Protein AF-A0A4R0YJ11-F1 (afdb_monomer_lite)

Secondary structure (DSSP, 8-state):
------GGGS-HHHHHHHHHHHHHTT-TTSHHHHHHHHHHHHH--TT------HHHHHHHHHHHHHHHHHHHHHHHHHTTTT---HHHHHHHHHHHHHHHTT--HHHHHHHHHHHHHTT--B-HHHHHHHTT--HHHHHHHHHHHHHHHHHHHHHHHS--GGGGB--GGGTTTTPPPHHHHHHHHHHHHHTT-S----SHHHHHHHHHHHHHHHHT----

Radius of gyration: 22.66 Å; chains: 1; bounding box: 49×40×67 Å

Structure (mmCIF, N/CA/C/O backbone):
data_AF-A0A4R0YJ11-F1
#
_entry.id   AF-A0A4R0YJ11-F1
#
loop_
_atom_site.group_PDB
_atom_site.id
_atom_site.type_symbol
_atom_site.label_atom_id
_atom_site.label_alt_id
_atom_site.label_comp_id
_atom_site.label_asym_id
_atom_site.label_entity_id
_atom_site.label_seq_id
_atom_site.pdbx_PDB_ins_code
_atom_site.Cartn_x
_atom_site.Cartn_y
_atom_site.Cartn_z
_atom_site.occupancy
_atom_site.B_iso_or_equiv
_atom_site.auth_seq_id
_atom_site.auth_comp_id
_atom_site.auth_asym_id
_atom_site.auth_atom_id
_atom_site.pdbx_PDB_model_num
ATOM 1 N N . MET A 1 1 ? 6.512 -10.566 -38.901 1.00 39.66 1 MET A N 1
ATOM 2 C CA . MET A 1 1 ? 5.053 -10.443 -38.688 1.00 39.66 1 MET A CA 1
ATOM 3 C C . MET A 1 1 ? 4.737 -8.962 -38.594 1.00 39.66 1 MET A C 1
ATOM 5 O O . MET A 1 1 ? 5.176 -8.331 -37.645 1.00 39.66 1 MET A O 1
ATOM 9 N N . THR A 1 2 ? 4.087 -8.376 -39.596 1.00 40.19 2 THR A N 1
ATOM 10 C CA . THR A 1 2 ? 3.749 -6.945 -39.594 1.00 40.19 2 THR A CA 1
ATOM 11 C C . THR A 1 2 ? 2.408 -6.783 -38.885 1.00 40.19 2 THR A C 1
ATOM 13 O O . THR A 1 2 ? 1.377 -7.178 -39.424 1.00 40.19 2 THR A O 1
ATOM 16 N N . PHE A 1 3 ? 2.409 -6.272 -37.653 1.00 47.38 3 PHE A N 1
ATOM 17 C CA . PHE A 1 3 ? 1.165 -5.966 -36.946 1.00 47.38 3 PHE A CA 1
ATOM 18 C C . PHE A 1 3 ? 0.475 -4.792 -37.651 1.00 47.38 3 PHE A C 1
ATOM 20 O O . PHE A 1 3 ? 0.984 -3.671 -37.664 1.00 47.38 3 PHE A O 1
ATOM 27 N N . ALA A 1 4 ? -0.665 -5.063 -38.288 1.00 72.25 4 ALA A N 1
ATOM 28 C CA . ALA A 1 4 ? -1.458 -4.039 -38.953 1.00 72.25 4 ALA A CA 1
ATOM 29 C C . ALA A 1 4 ? -2.070 -3.098 -37.903 1.00 72.25 4 ALA A C 1
ATOM 31 O O . ALA A 1 4 ? -2.740 -3.538 -36.968 1.00 72.25 4 ALA A O 1
ATOM 32 N N . PHE A 1 5 ? -1.815 -1.801 -38.054 1.00 82.00 5 PHE A N 1
ATOM 33 C CA . PHE A 1 5 ? -2.370 -0.764 -37.191 1.00 82.00 5 PHE A CA 1
ATOM 34 C C . PHE A 1 5 ? -3.881 -0.623 -37.441 1.00 82.00 5 PHE A C 1
ATOM 36 O O . PHE A 1 5 ? -4.287 -0.296 -38.554 1.00 82.00 5 PHE A O 1
ATOM 43 N N . ASP A 1 6 ? -4.701 -0.854 -36.411 1.00 86.88 6 ASP A N 1
ATOM 44 C CA . ASP A 1 6 ? -6.163 -0.717 -36.468 1.00 86.88 6 ASP A CA 1
ATOM 45 C C . ASP A 1 6 ? -6.644 0.342 -35.454 1.00 86.88 6 ASP A C 1
ATOM 47 O O . ASP A 1 6 ? -6.714 0.054 -34.253 1.00 86.88 6 ASP A O 1
ATOM 51 N N . PRO A 1 7 ? -6.984 1.568 -35.900 1.00 79.56 7 PRO A N 1
ATOM 52 C CA . PRO A 1 7 ? -7.385 2.661 -35.014 1.00 79.56 7 PRO A CA 1
ATOM 53 C C . PRO A 1 7 ? -8.741 2.423 -34.337 1.00 79.56 7 PRO A C 1
ATOM 55 O O . PRO A 1 7 ? -9.045 3.075 -33.342 1.00 79.56 7 PRO A O 1
ATOM 58 N N . ARG A 1 8 ? -9.559 1.476 -34.814 1.00 84.12 8 ARG A N 1
ATOM 59 C CA . ARG A 1 8 ? -10.903 1.243 -34.258 1.00 84.12 8 ARG A CA 1
ATOM 60 C C . ARG A 1 8 ? -10.868 0.651 -32.855 1.00 84.12 8 ARG A C 1
ATOM 62 O O . ARG A 1 8 ? -11.816 0.830 -32.094 1.00 84.12 8 ARG A O 1
ATOM 69 N N . LYS A 1 9 ? -9.776 -0.034 -32.512 1.00 84.69 9 LYS A N 1
ATOM 70 C CA . LYS A 1 9 ? -9.553 -0.631 -31.188 1.00 84.69 9 LYS A CA 1
ATOM 71 C C . LYS A 1 9 ? -9.120 0.386 -30.132 1.00 84.69 9 LYS A C 1
ATOM 73 O O . LYS A 1 9 ? -9.017 0.024 -28.965 1.00 84.69 9 LYS A O 1
ATOM 78 N N . LEU A 1 10 ? -8.844 1.623 -30.539 1.00 78.12 10 LEU A N 1
ATOM 79 C CA . LEU A 1 10 ? -8.417 2.693 -29.651 1.00 78.12 10 LEU A CA 1
ATOM 80 C C . LEU A 1 10 ? -9.631 3.467 -29.120 1.00 78.12 10 LEU A C 1
ATOM 82 O O . LEU A 1 10 ? -10.634 3.650 -29.820 1.00 78.12 10 LEU A O 1
ATOM 86 N N . SER A 1 11 ? -9.537 3.924 -27.872 1.00 82.94 11 SER A N 1
ATOM 87 C CA . SER A 1 11 ? -10.489 4.878 -27.300 1.00 82.94 11 SER A CA 1
ATOM 88 C C . SER A 1 11 ? -10.324 6.267 -27.927 1.00 82.94 11 SER A C 1
ATOM 90 O O . SER A 1 11 ? -9.307 6.568 -28.555 1.00 82.94 11 SER A O 1
ATOM 92 N N . ASP A 1 12 ? -11.311 7.143 -27.744 1.00 80.38 12 ASP A N 1
ATOM 93 C CA . ASP A 1 12 ? -11.280 8.498 -28.310 1.00 80.38 12 ASP A CA 1
ATOM 94 C C . ASP A 1 12 ? -10.098 9.322 -27.777 1.00 80.38 12 ASP A C 1
ATOM 96 O O . ASP A 1 12 ? -9.435 10.029 -28.540 1.00 80.38 12 ASP A O 1
ATOM 100 N N . ASP A 1 13 ? -9.768 9.156 -26.495 1.00 75.62 13 ASP A N 1
ATOM 101 C CA . ASP A 1 13 ? -8.604 9.792 -25.875 1.00 75.62 13 ASP A CA 1
ATOM 102 C C . ASP A 1 13 ? -7.290 9.240 -26.442 1.00 75.62 13 ASP A C 1
ATOM 104 O O . ASP A 1 13 ? -6.365 10.000 -26.739 1.00 75.62 13 ASP A O 1
ATOM 108 N N . GLN A 1 14 ? -7.213 7.925 -26.677 1.00 78.06 14 GLN A N 1
ATOM 109 C CA . GLN A 1 14 ? -6.051 7.298 -27.313 1.00 78.06 14 GLN A CA 1
ATOM 110 C C . GLN A 1 14 ? -5.864 7.786 -28.755 1.00 78.06 14 GLN A C 1
ATOM 112 O O . GLN A 1 14 ? -4.738 8.068 -29.165 1.00 78.06 14 GLN A O 1
ATOM 117 N N . LEU A 1 15 ? -6.951 7.945 -29.513 1.00 83.75 15 LEU A N 1
ATOM 118 C CA . LEU A 1 15 ? -6.920 8.481 -30.873 1.00 83.75 15 LEU A CA 1
ATOM 119 C C . LEU A 1 15 ? -6.485 9.953 -30.904 1.00 83.75 15 LEU A C 1
ATOM 121 O O . LEU A 1 15 ? -5.660 10.332 -31.738 1.00 83.75 15 LEU A O 1
ATOM 125 N N . LEU A 1 16 ? -6.999 10.785 -29.992 1.00 82.44 16 LEU A N 1
ATOM 126 C CA . LEU A 1 16 ? -6.623 12.199 -29.885 1.00 82.44 16 LEU A CA 1
ATOM 127 C C . LEU A 1 16 ? -5.144 12.367 -29.523 1.00 82.44 16 LEU A C 1
ATOM 129 O O . LEU A 1 16 ? -4.448 13.177 -30.141 1.00 82.44 16 LEU A O 1
ATOM 133 N N . ASN A 1 17 ? -4.658 11.582 -28.564 1.00 78.56 17 ASN A N 1
ATOM 134 C CA . ASN A 1 17 ? -3.261 11.617 -28.142 1.00 78.56 17 ASN A CA 1
ATOM 135 C C . ASN A 1 17 ? -2.329 11.114 -29.249 1.00 78.56 17 ASN A C 1
ATOM 137 O O . ASN A 1 17 ? -1.327 11.765 -29.546 1.00 78.56 17 ASN A O 1
ATOM 141 N N . LEU A 1 18 ? -2.699 10.032 -29.940 1.00 80.25 18 LEU A N 1
ATOM 142 C CA . LEU A 1 18 ? -1.935 9.524 -31.078 1.00 80.25 18 LEU A CA 1
ATOM 143 C C . LEU A 1 18 ? -1.897 10.530 -32.238 1.00 80.25 18 LEU A C 1
ATOM 145 O O . LEU A 1 18 ? -0.850 10.723 -32.852 1.00 80.25 18 LEU A O 1
ATOM 149 N N . SER A 1 19 ? -3.006 11.222 -32.515 1.00 85.31 19 SER A N 1
ATOM 150 C CA . SER A 1 19 ? -3.045 12.264 -33.547 1.00 85.31 19 SER A CA 1
ATOM 151 C C . SER A 1 19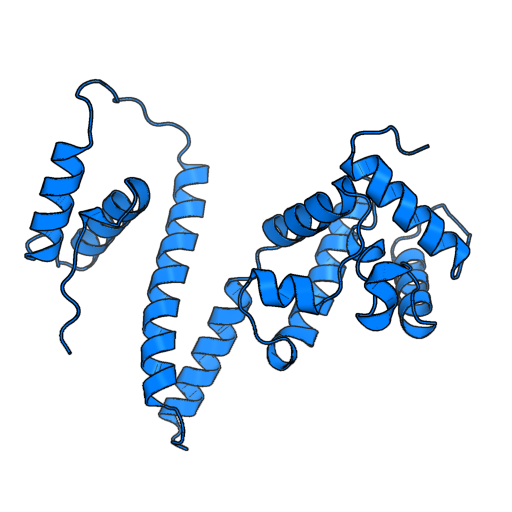 ? -2.103 13.432 -33.244 1.00 85.31 19 SER A C 1
ATOM 153 O O . SER A 1 19 ? -1.530 13.985 -34.182 1.00 85.31 19 SER A O 1
ATOM 155 N N . ARG A 1 20 ? -1.979 13.841 -31.974 1.00 83.31 20 ARG A N 1
ATOM 156 C CA . ARG A 1 20 ? -1.062 14.916 -31.559 1.00 83.31 20 ARG A CA 1
ATOM 157 C C . ARG A 1 20 ? 0.385 14.464 -31.661 1.00 83.31 20 ARG A C 1
ATOM 159 O O . ARG A 1 20 ? 1.175 15.120 -32.326 1.00 83.31 20 ARG A O 1
ATOM 166 N N . TRP A 1 21 ? 0.685 13.285 -31.120 1.00 88.00 21 TRP A N 1
ATOM 167 C CA . TRP A 1 21 ? 2.023 12.710 -31.180 1.00 88.00 21 TRP A CA 1
ATOM 168 C C . TRP A 1 21 ? 2.531 12.571 -32.623 1.00 88.00 21 TRP A C 1
ATOM 170 O O . TRP A 1 21 ? 3.665 12.945 -32.916 1.00 88.00 21 TRP A O 1
ATOM 180 N N . LEU A 1 22 ? 1.684 12.107 -33.550 1.00 83.94 22 LEU A N 1
ATOM 181 C CA . LEU A 1 22 ? 2.046 12.006 -34.968 1.00 83.94 22 LEU A CA 1
ATOM 182 C C . LEU A 1 22 ? 2.344 13.377 -35.592 1.00 83.94 22 LEU A C 1
ATOM 184 O O . LEU A 1 22 ? 3.241 13.474 -36.424 1.00 83.94 22 LEU A O 1
ATOM 188 N N . ALA A 1 23 ? 1.623 14.431 -35.207 1.00 79.81 23 ALA A N 1
ATOM 189 C CA . ALA A 1 23 ? 1.880 15.783 -35.700 1.00 79.81 23 ALA A CA 1
ATOM 190 C C . ALA A 1 23 ? 3.205 16.344 -35.161 1.00 79.81 23 ALA A C 1
ATOM 192 O O . ALA A 1 23 ? 4.018 16.828 -35.948 1.00 79.81 23 ALA A O 1
ATOM 193 N N . ASP A 1 24 ? 3.450 16.204 -33.857 1.00 81.81 24 ASP A N 1
ATOM 194 C CA . ASP A 1 24 ? 4.643 16.738 -33.186 1.00 81.81 24 ASP A CA 1
ATOM 195 C C . ASP A 1 24 ? 5.939 16.054 -33.654 1.00 81.81 24 ASP A C 1
ATOM 197 O O . ASP A 1 24 ? 7.004 16.664 -33.655 1.00 81.81 24 ASP A O 1
ATOM 201 N N . ASN A 1 25 ? 5.848 14.807 -34.124 1.00 81.81 25 ASN A N 1
ATOM 202 C CA . ASN A 1 25 ? 6.983 14.040 -34.647 1.00 81.81 25 ASN A CA 1
ATOM 203 C C . ASN A 1 25 ? 7.114 14.109 -36.181 1.00 81.81 25 ASN A C 1
ATOM 205 O O . ASN A 1 25 ? 7.760 13.256 -36.789 1.00 81.81 25 ASN A O 1
ATOM 209 N N . GLY A 1 26 ? 6.466 15.079 -36.837 1.00 83.12 26 GLY A N 1
ATOM 210 C CA . GLY A 1 26 ? 6.554 15.267 -38.292 1.00 83.12 26 GLY A CA 1
ATOM 211 C C . GLY A 1 26 ? 5.900 14.153 -39.123 1.00 83.12 26 GLY A C 1
ATOM 212 O O . GLY A 1 26 ? 6.035 14.123 -40.342 1.00 83.12 26 GLY A O 1
ATOM 213 N N . GLN A 1 27 ? 5.149 13.249 -38.490 1.00 83.81 27 GLN A N 1
ATOM 214 C CA . GLN A 1 27 ? 4.388 12.172 -39.133 1.00 83.81 27 GLN A CA 1
ATOM 215 C C . GLN A 1 27 ? 2.928 12.563 -39.397 1.00 83.81 27 GLN A C 1
ATOM 217 O O . GLN A 1 27 ? 2.077 11.697 -39.625 1.00 83.81 27 GLN A O 1
ATOM 222 N N . GLY A 1 28 ? 2.623 13.863 -39.386 1.00 75.25 28 GLY A N 1
ATOM 223 C CA . GLY A 1 28 ? 1.273 14.397 -39.555 1.00 75.25 28 GLY A CA 1
ATOM 224 C C . GLY A 1 28 ? 0.611 14.009 -40.880 1.00 75.25 28 GLY A C 1
ATOM 225 O O . GLY A 1 28 ? -0.614 13.941 -40.938 1.00 75.25 28 GLY A O 1
ATOM 226 N N . ASP A 1 29 ? 1.390 13.691 -41.911 1.00 80.44 29 ASP A N 1
ATOM 227 C CA . ASP A 1 29 ? 0.880 13.263 -43.221 1.00 80.44 29 ASP A CA 1
ATOM 228 C C . ASP A 1 29 ? 1.044 11.760 -43.484 1.00 80.44 29 ASP A C 1
ATOM 230 O O . ASP A 1 29 ? 0.742 11.275 -44.576 1.00 80.44 29 ASP A O 1
ATOM 234 N N . SER A 1 30 ? 1.478 10.999 -42.474 1.00 85.12 30 SER A N 1
ATOM 235 C CA . SER A 1 30 ? 1.592 9.544 -42.569 1.00 85.12 30 SER A CA 1
ATOM 236 C C . SER A 1 30 ? 0.231 8.870 -42.775 1.00 85.12 30 SER A C 1
ATOM 238 O O . SER A 1 30 ? -0.825 9.376 -42.384 1.00 85.12 30 SER A O 1
ATOM 240 N N . GLU A 1 31 ? 0.250 7.665 -43.344 1.00 78.56 31 GLU A N 1
ATOM 241 C CA . GLU A 1 31 ? -0.948 6.834 -43.497 1.00 78.56 31 GLU A CA 1
ATOM 242 C C . GLU A 1 31 ? -1.631 6.561 -42.146 1.00 78.56 31 GLU A C 1
ATOM 244 O O . GLU A 1 31 ? -2.853 6.657 -42.032 1.00 78.56 31 GLU A O 1
ATOM 249 N N . LYS A 1 32 ? -0.841 6.351 -41.084 1.00 82.38 32 LYS A N 1
ATOM 250 C CA . LYS A 1 32 ? -1.349 6.229 -39.709 1.00 82.38 32 LYS A CA 1
ATOM 251 C C . LYS A 1 32 ? -2.077 7.497 -39.257 1.00 82.38 32 LYS A C 1
ATOM 253 O O . LYS A 1 32 ? -3.176 7.398 -38.717 1.00 82.38 32 LYS A O 1
ATOM 258 N N . ALA A 1 33 ? -1.523 8.681 -39.525 1.00 81.38 33 ALA A N 1
ATOM 259 C CA . ALA A 1 33 ? -2.172 9.948 -39.184 1.00 81.38 33 ALA A CA 1
ATOM 260 C C . ALA A 1 33 ? -3.486 10.152 -39.953 1.00 81.38 33 ALA A C 1
ATOM 262 O O . ALA A 1 33 ? -4.468 10.628 -39.380 1.00 81.38 33 ALA A O 1
ATOM 263 N N . ARG A 1 34 ? -3.546 9.734 -41.225 1.00 79.06 34 ARG A N 1
ATOM 264 C CA . ARG A 1 34 ? -4.788 9.746 -42.015 1.00 79.06 34 ARG A CA 1
ATOM 265 C C . ARG A 1 34 ? -5.859 8.835 -41.416 1.00 79.06 34 ARG A C 1
ATOM 267 O O . ARG A 1 34 ? -6.984 9.290 -41.222 1.00 79.06 34 ARG A O 1
ATOM 274 N N . LEU A 1 35 ? -5.512 7.595 -41.077 1.00 81.50 35 LEU A N 1
ATOM 275 C CA . LEU A 1 35 ? -6.447 6.628 -40.492 1.00 81.50 35 LEU A CA 1
ATOM 276 C C . LEU A 1 35 ? -6.990 7.093 -39.131 1.00 81.50 35 LEU A C 1
ATOM 278 O O . LEU A 1 35 ? -8.192 7.006 -38.885 1.00 81.50 35 LEU A O 1
ATOM 282 N N . VAL A 1 36 ? -6.134 7.667 -38.281 1.00 82.88 36 VAL A N 1
ATOM 283 C CA . VAL A 1 36 ? -6.538 8.232 -36.981 1.00 82.88 36 VAL A CA 1
ATOM 284 C C . VAL A 1 36 ? -7.482 9.426 -37.150 1.00 82.88 36 VAL A C 1
ATOM 286 O O . VAL A 1 36 ? -8.491 9.512 -36.453 1.00 82.88 36 VAL A O 1
ATOM 289 N N . ARG A 1 37 ? -7.211 10.337 -38.098 1.00 82.12 37 ARG A N 1
ATOM 290 C CA . ARG A 1 37 ? -8.095 11.486 -38.375 1.00 82.12 37 ARG A CA 1
ATOM 291 C C . ARG A 1 37 ? -9.469 11.056 -38.885 1.00 82.12 37 ARG A C 1
ATOM 293 O O . ARG A 1 37 ? -10.465 11.650 -38.481 1.00 82.12 37 ARG A O 1
ATOM 300 N N . ILE A 1 38 ? -9.523 10.047 -39.757 1.00 77.44 38 ILE A N 1
ATOM 301 C CA . ILE A 1 38 ? -10.785 9.497 -40.274 1.00 77.44 38 ILE A CA 1
ATOM 302 C C . ILE A 1 38 ? -11.619 8.931 -39.123 1.00 77.44 38 ILE A C 1
ATOM 304 O O . ILE A 1 38 ? -12.799 9.265 -39.016 1.00 77.44 38 ILE A O 1
ATOM 308 N N . GLU A 1 39 ? -11.004 8.143 -38.240 1.00 84.81 39 GLU A N 1
ATOM 309 C CA . GLU A 1 39 ? -11.697 7.547 -37.095 1.00 84.81 39 GLU A CA 1
ATOM 310 C C . GLU A 1 39 ? -12.189 8.623 -36.108 1.00 84.81 39 GLU A C 1
ATOM 312 O O . GLU A 1 39 ? -13.350 8.611 -35.705 1.00 84.81 39 GLU A O 1
ATOM 317 N N . LEU A 1 40 ? -11.364 9.632 -35.801 1.00 82.12 40 LEU A N 1
ATOM 318 C CA . LEU A 1 40 ? -11.765 10.772 -34.963 1.00 82.12 40 LEU A CA 1
ATOM 319 C C . LEU A 1 40 ? -12.924 11.584 -35.561 1.00 82.12 40 LEU A C 1
ATOM 321 O O . LEU A 1 40 ? -13.777 12.080 -34.823 1.00 82.12 40 LEU A O 1
ATOM 325 N N . ALA A 1 41 ? -12.961 11.736 -36.887 1.00 75.94 41 ALA A N 1
ATOM 326 C CA . ALA A 1 41 ? -14.041 12.429 -37.583 1.00 75.94 41 ALA A CA 1
ATOM 327 C C . ALA A 1 41 ? -15.353 11.629 -37.564 1.00 75.94 41 ALA A C 1
ATOM 329 O O . ALA A 1 41 ? -16.419 12.231 -37.477 1.00 75.94 41 ALA A O 1
ATOM 330 N N . HIS A 1 42 ? -15.280 10.295 -37.593 1.00 76.94 42 HIS A N 1
ATOM 331 C CA . HIS A 1 42 ? -16.456 9.424 -37.497 1.00 76.94 42 HIS A CA 1
ATOM 332 C C . HIS A 1 42 ? -17.061 9.402 -36.088 1.00 76.94 42 HIS A C 1
ATOM 334 O O . HIS A 1 42 ? -18.266 9.204 -35.947 1.00 76.94 42 HIS A O 1
ATOM 340 N N . ARG A 1 43 ?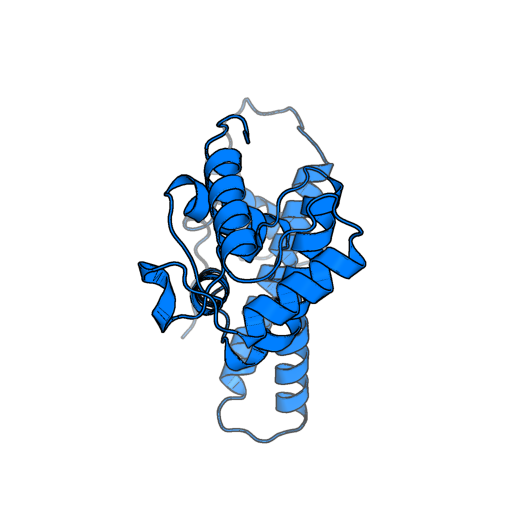 -16.245 9.610 -35.047 1.00 77.12 43 ARG A N 1
ATOM 341 C CA . ARG A 1 43 ? -16.673 9.480 -33.643 1.00 77.12 43 ARG A CA 1
ATOM 342 C C . ARG A 1 43 ? -17.136 10.771 -32.977 1.00 77.12 43 ARG A C 1
ATOM 344 O O . ARG A 1 43 ? -17.756 10.719 -31.920 1.00 77.12 43 ARG A O 1
ATOM 351 N N . ARG A 1 44 ? -16.889 11.940 -33.572 1.00 62.16 44 ARG A N 1
ATOM 352 C CA . ARG A 1 44 ? -17.362 13.211 -33.003 1.00 62.16 44 ARG A CA 1
ATOM 353 C C . ARG A 1 44 ? -18.823 13.498 -33.377 1.00 62.16 44 ARG A C 1
ATOM 355 O O . ARG A 1 44 ? -19.090 13.751 -34.551 1.00 62.16 44 ARG A O 1
ATOM 362 N N . PRO A 1 45 ? -19.763 13.603 -32.416 1.00 48.59 45 PRO A N 1
ATOM 363 C CA . PRO A 1 45 ? -21.033 14.267 -32.677 1.00 48.59 45 PRO A CA 1
ATOM 364 C C . PRO A 1 45 ? -20.798 15.774 -32.855 1.00 48.59 45 PRO A C 1
ATOM 366 O O . PRO A 1 45 ? -19.985 16.383 -32.156 1.00 48.59 45 PRO A O 1
ATOM 369 N N . ALA A 1 46 ? -21.536 16.393 -33.780 1.00 44.97 46 ALA A N 1
ATOM 370 C CA . ALA A 1 46 ? -21.371 17.784 -34.214 1.00 44.97 46 ALA A CA 1
ATOM 371 C C . ALA A 1 46 ? -21.553 18.870 -33.119 1.00 44.97 46 ALA A C 1
ATOM 373 O O . ALA A 1 46 ? -21.452 20.057 -33.420 1.00 44.97 46 ALA A O 1
ATOM 374 N N . SER A 1 47 ? -21.808 18.511 -31.856 1.00 41.34 47 SER A N 1
ATOM 375 C CA . SER A 1 47 ? -22.245 19.437 -30.800 1.00 41.34 47 SER A CA 1
ATOM 376 C C . SER A 1 47 ? -21.261 19.687 -29.645 1.00 41.34 47 SER A C 1
ATOM 378 O O . SER A 1 47 ? -21.512 20.575 -28.834 1.00 41.34 47 SER A O 1
ATOM 380 N N . ALA A 1 48 ? -20.120 19.000 -29.543 1.00 43.31 48 ALA A N 1
ATOM 381 C CA . ALA A 1 48 ? -19.249 19.133 -28.365 1.00 43.31 48 ALA A CA 1
ATOM 382 C C . ALA A 1 48 ? -18.080 20.123 -28.565 1.00 43.31 48 ALA A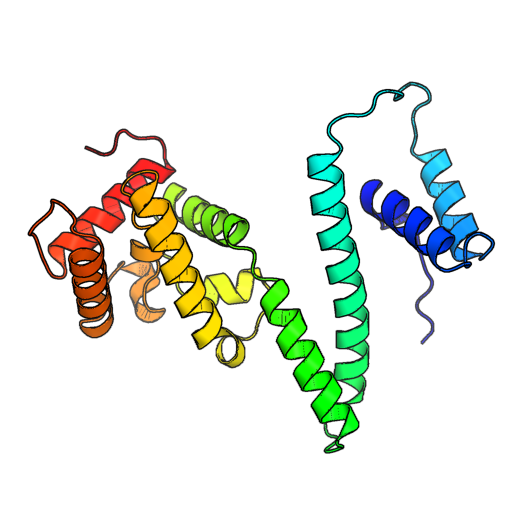 C 1
ATOM 384 O O . ALA A 1 48 ? -16.915 19.738 -28.660 1.00 43.31 48 ALA A O 1
ATOM 385 N N . ARG A 1 49 ? -18.382 21.430 -28.600 1.00 46.62 49 ARG A N 1
ATOM 386 C CA . ARG A 1 49 ? -17.398 22.504 -28.348 1.00 46.62 49 ARG A CA 1
ATOM 387 C C . ARG A 1 49 ? -17.603 23.067 -26.941 1.00 46.62 49 ARG A C 1
ATOM 389 O O . ARG A 1 49 ? -18.411 23.970 -26.757 1.00 46.62 49 ARG A O 1
ATOM 396 N N . ARG A 1 50 ? -16.835 22.580 -25.963 1.00 35.69 50 ARG A N 1
ATOM 397 C CA . ARG A 1 50 ? -16.427 23.341 -24.765 1.00 35.69 50 ARG A CA 1
ATOM 398 C C . ARG A 1 50 ? -15.237 22.643 -24.088 1.00 35.69 50 ARG A C 1
ATOM 400 O O . ARG A 1 50 ? -15.300 21.428 -23.925 1.00 35.69 50 ARG A O 1
ATOM 407 N N . PRO A 1 51 ? -14.161 23.358 -23.715 1.00 44.72 51 PRO A N 1
ATOM 408 C CA . PRO A 1 51 ? -13.015 22.745 -23.061 1.00 44.72 51 PRO A CA 1
ATOM 409 C C . PRO A 1 51 ? -13.262 22.670 -21.549 1.00 44.72 51 PRO A C 1
ATOM 411 O O . PRO A 1 51 ? -13.592 23.677 -20.924 1.00 44.72 51 PRO A O 1
ATOM 414 N N . ALA A 1 52 ? -13.093 21.487 -20.962 1.00 37.38 52 ALA A N 1
ATOM 415 C CA . ALA A 1 52 ? -13.018 21.309 -19.518 1.00 37.38 52 ALA A CA 1
ATOM 416 C C . ALA A 1 52 ? -11.582 20.924 -19.129 1.00 37.38 52 ALA A C 1
ATOM 418 O O . ALA A 1 52 ? -11.025 19.972 -19.665 1.00 37.38 52 ALA A O 1
ATOM 419 N N . ASN A 1 53 ? -11.022 21.695 -18.194 1.00 39.69 53 ASN A N 1
ATOM 420 C CA . ASN A 1 53 ? -9.840 21.432 -17.368 1.00 39.69 53 ASN A CA 1
ATOM 421 C C . ASN A 1 53 ? -8.546 20.961 -18.055 1.00 39.69 53 ASN A C 1
ATOM 423 O O . ASN A 1 53 ? -8.206 19.779 -18.093 1.00 39.69 53 ASN A O 1
ATOM 427 N N . THR A 1 54 ? -7.735 21.952 -18.425 1.00 43.16 54 THR A N 1
ATOM 428 C CA . THR A 1 54 ? -6.345 21.846 -18.895 1.00 43.16 54 THR A CA 1
ATOM 429 C C . THR A 1 54 ? -5.422 21.060 -17.947 1.00 43.16 54 THR A C 1
ATOM 431 O O . THR A 1 54 ? -4.453 20.465 -18.404 1.00 43.16 54 THR A O 1
ATOM 434 N N . THR A 1 55 ? -5.722 20.989 -16.646 1.00 41.78 55 THR A N 1
ATOM 435 C CA . THR A 1 55 ? -4.860 20.318 -15.653 1.00 41.78 55 THR A CA 1
ATOM 436 C C . THR A 1 55 ? -4.994 18.793 -15.661 1.00 41.78 55 THR A C 1
ATOM 438 O O . THR A 1 55 ? -4.005 18.097 -15.471 1.00 41.78 55 THR A O 1
ATOM 441 N N . ARG A 1 56 ? -6.190 18.252 -15.936 1.00 36.72 56 ARG A N 1
ATOM 442 C CA . ARG A 1 56 ? -6.415 16.795 -15.993 1.00 36.72 56 ARG A CA 1
ATOM 443 C C . ARG A 1 56 ? -5.890 16.210 -17.306 1.00 36.72 56 ARG A C 1
ATOM 445 O O . ARG A 1 56 ? -5.159 15.233 -17.295 1.00 36.72 56 ARG A O 1
ATOM 452 N N . ALA A 1 57 ? -6.124 16.923 -18.410 1.00 38.16 57 ALA A N 1
ATOM 453 C CA . ALA A 1 57 ? -5.595 16.562 -19.724 1.00 38.16 57 ALA A CA 1
ATOM 454 C C . ALA A 1 57 ? -4.054 16.582 -19.798 1.00 38.16 57 ALA A C 1
ATOM 456 O O . ALA A 1 57 ? -3.477 15.821 -20.569 1.00 38.16 57 ALA A O 1
ATOM 457 N N . ALA A 1 58 ? -3.379 17.434 -19.014 1.00 34.19 58 ALA A N 1
ATOM 458 C CA . ALA A 1 58 ? -1.916 17.461 -18.941 1.00 34.19 58 ALA A CA 1
ATOM 459 C C . ALA A 1 58 ? -1.341 16.265 -18.158 1.00 34.19 58 ALA A C 1
ATOM 461 O O . ALA A 1 58 ? -0.321 15.711 -18.564 1.00 34.19 58 ALA A O 1
ATOM 462 N N . ILE A 1 59 ? -2.017 15.837 -17.084 1.00 37.59 59 ILE A N 1
ATOM 463 C CA . ILE A 1 59 ? -1.657 14.635 -16.315 1.00 37.59 59 ILE A CA 1
ATOM 464 C C . ILE A 1 59 ? -1.879 13.383 -17.180 1.00 37.59 59 ILE A C 1
ATOM 466 O O . ILE A 1 59 ? -0.960 12.584 -17.345 1.00 37.59 59 ILE A O 1
ATOM 470 N N . ASP A 1 60 ? -3.029 13.284 -17.855 1.00 43.12 60 ASP A N 1
ATOM 471 C CA . ASP A 1 60 ? -3.370 12.148 -18.724 1.00 43.12 60 ASP A CA 1
ATOM 472 C C . ASP A 1 60 ? -2.441 12.035 -19.955 1.00 43.12 60 ASP A C 1
ATOM 474 O O . ASP A 1 60 ? -2.079 10.934 -20.377 1.00 43.12 60 ASP A O 1
ATOM 478 N N . ALA A 1 61 ? -2.004 13.164 -20.527 1.00 36.94 61 ALA A N 1
ATOM 479 C CA . ALA A 1 61 ? -1.066 13.182 -21.653 1.00 36.94 61 ALA A CA 1
ATOM 480 C C . ALA A 1 61 ? 0.363 12.777 -21.246 1.00 36.94 61 ALA A C 1
ATOM 482 O O . ALA A 1 61 ? 1.047 12.094 -22.012 1.00 36.94 61 ALA A O 1
ATOM 483 N N . SER A 1 62 ? 0.801 13.156 -20.041 1.00 44.72 62 SER A N 1
ATOM 484 C CA . SER A 1 62 ? 2.100 12.747 -19.494 1.00 44.72 62 SER A CA 1
ATOM 485 C C . SER A 1 62 ? 2.132 11.235 -19.225 1.00 44.72 62 SER A C 1
ATOM 487 O O . SER A 1 62 ? 3.075 10.549 -19.623 1.00 44.72 62 SER A O 1
ATOM 489 N N . SER A 1 63 ? 1.040 10.685 -18.682 1.00 47.91 63 SER A N 1
ATOM 490 C CA . SER A 1 63 ? 0.870 9.241 -18.484 1.00 47.91 63 SER A CA 1
ATOM 491 C C . SER A 1 63 ? 0.813 8.462 -19.804 1.00 47.91 63 SER A C 1
ATOM 493 O O . SER A 1 63 ? 1.435 7.409 -19.923 1.00 47.91 63 SER A O 1
ATOM 495 N N . ALA A 1 64 ? 0.137 8.976 -20.837 1.00 44.56 64 ALA A N 1
ATOM 496 C CA . ALA A 1 64 ? 0.059 8.312 -22.142 1.00 44.56 64 ALA A CA 1
ATOM 497 C C . ALA A 1 64 ? 1.412 8.260 -22.882 1.00 44.56 64 ALA A C 1
ATOM 499 O O . ALA A 1 64 ? 1.738 7.242 -23.498 1.00 44.56 64 ALA A O 1
ATOM 500 N N . ALA A 1 65 ? 2.217 9.324 -22.802 1.00 50.91 65 ALA A N 1
ATOM 501 C CA . ALA A 1 65 ? 3.564 9.352 -23.374 1.00 50.91 65 ALA A CA 1
ATOM 502 C C . ALA A 1 65 ? 4.512 8.377 -22.652 1.00 50.91 65 ALA A C 1
ATOM 504 O O . ALA A 1 65 ? 5.266 7.657 -23.306 1.00 50.91 65 ALA A O 1
ATOM 505 N N . ALA A 1 66 ? 4.415 8.283 -21.322 1.00 51.59 66 ALA A N 1
ATOM 506 C CA . ALA A 1 66 ? 5.162 7.301 -20.539 1.00 51.59 66 ALA A CA 1
ATOM 507 C C . ALA A 1 66 ? 4.795 5.854 -20.925 1.00 51.59 66 ALA A C 1
ATOM 509 O O . ALA A 1 66 ? 5.680 5.017 -21.101 1.00 51.59 66 ALA A O 1
ATOM 510 N N . LEU A 1 67 ? 3.503 5.566 -21.134 1.00 47.91 67 LEU A N 1
ATOM 511 C CA . LEU A 1 67 ? 3.027 4.245 -21.564 1.00 47.91 67 LEU A CA 1
ATOM 512 C C . LEU A 1 67 ? 3.551 3.843 -22.956 1.00 47.91 67 LEU A C 1
ATOM 514 O O . LEU A 1 67 ? 3.899 2.679 -23.161 1.00 47.91 67 LEU A O 1
ATOM 518 N N . LEU A 1 68 ? 3.642 4.788 -23.898 1.00 56.31 68 LEU A N 1
ATOM 519 C CA . LEU A 1 68 ? 4.193 4.552 -25.240 1.00 56.31 68 LEU A CA 1
ATOM 520 C C . LEU A 1 68 ? 5.710 4.313 -25.213 1.00 56.31 68 LEU A C 1
ATOM 522 O O . LEU A 1 68 ? 6.178 3.357 -25.830 1.00 56.31 68 LEU A O 1
ATOM 526 N N . SER A 1 69 ? 6.469 5.113 -24.458 1.00 60.56 69 SER A N 1
ATOM 527 C CA . SER A 1 69 ? 7.918 4.913 -24.297 1.00 60.56 69 SER A CA 1
ATOM 528 C C . SER A 1 69 ? 8.252 3.556 -23.663 1.00 60.56 69 SER A C 1
ATOM 530 O O . SER A 1 69 ? 9.199 2.889 -24.072 1.00 60.56 69 SER A O 1
ATOM 532 N N . LEU A 1 70 ? 7.431 3.089 -22.720 1.00 60.56 70 LEU A N 1
ATOM 533 C CA . LEU A 1 70 ? 7.579 1.774 -22.090 1.00 60.56 70 LEU A CA 1
ATOM 534 C C . LEU A 1 70 ? 7.237 0.605 -23.013 1.00 60.56 70 LEU A C 1
ATOM 536 O O . LEU A 1 70 ? 7.888 -0.433 -22.923 1.00 60.56 70 LEU A O 1
ATOM 540 N N . ALA A 1 71 ? 6.236 0.746 -23.886 1.00 63.91 71 ALA A N 1
ATOM 541 C CA . ALA A 1 71 ? 5.922 -0.282 -24.878 1.00 63.91 71 ALA A CA 1
ATOM 542 C C . ALA A 1 71 ? 7.121 -0.523 -25.809 1.00 63.91 71 ALA A C 1
ATOM 544 O O . ALA A 1 71 ? 7.510 -1.668 -26.029 1.00 63.91 71 ALA A O 1
ATOM 545 N N . VAL A 1 72 ? 7.765 0.563 -26.245 1.00 71.81 72 VAL A N 1
ATOM 546 C CA . VAL A 1 72 ? 8.991 0.516 -27.054 1.00 71.81 72 VAL A CA 1
ATOM 547 C C . VAL A 1 72 ? 10.155 -0.096 -26.269 1.00 71.81 72 VAL A C 1
ATOM 549 O O . VAL A 1 72 ? 10.858 -0.962 -26.787 1.00 71.81 72 VAL A O 1
ATOM 552 N N . LEU A 1 73 ? 10.351 0.285 -25.001 1.00 68.81 73 LEU A N 1
ATOM 553 C CA . LEU A 1 73 ? 11.393 -0.319 -24.163 1.00 68.81 73 LEU A CA 1
ATOM 554 C C . LEU A 1 73 ? 11.141 -1.812 -23.891 1.00 68.81 73 LEU A C 1
ATOM 556 O O . LEU A 1 73 ? 12.097 -2.575 -23.797 1.00 68.81 73 LEU A O 1
ATOM 560 N N . ARG A 1 74 ? 9.879 -2.258 -23.810 1.00 67.50 74 ARG A N 1
ATOM 561 C CA . ARG A 1 74 ? 9.512 -3.679 -23.663 1.00 67.50 74 ARG A CA 1
ATOM 562 C C . ARG A 1 74 ? 9.892 -4.507 -24.884 1.00 67.50 74 ARG A C 1
ATOM 564 O O . ARG A 1 74 ? 10.415 -5.604 -24.718 1.00 67.50 74 ARG A O 1
ATOM 571 N N . GLU A 1 75 ? 9.636 -3.990 -26.083 1.00 73.12 75 GLU A N 1
ATOM 572 C CA . GLU A 1 75 ? 10.040 -4.647 -27.332 1.00 73.12 75 GLU A CA 1
ATOM 573 C C . GLU A 1 75 ? 11.567 -4.766 -27.405 1.00 73.12 75 GLU A C 1
ATOM 575 O O . GLU A 1 75 ? 12.091 -5.859 -27.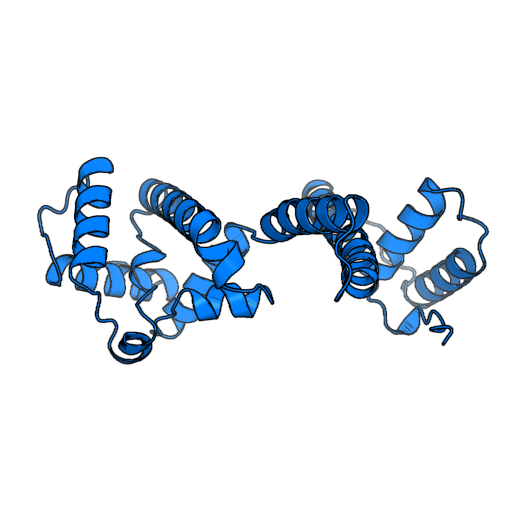612 1.00 73.12 75 GLU A O 1
ATOM 580 N N . ARG A 1 76 ? 12.287 -3.683 -27.090 1.00 77.25 76 ARG A N 1
ATOM 581 C CA . ARG A 1 76 ? 13.759 -3.682 -27.026 1.00 77.25 76 ARG A CA 1
ATOM 582 C C . ARG A 1 76 ? 14.311 -4.625 -25.953 1.00 77.25 76 ARG A C 1
ATOM 584 O O . ARG A 1 76 ? 15.342 -5.258 -26.155 1.00 77.25 76 ARG A O 1
ATOM 591 N N . LEU A 1 77 ? 13.631 -4.752 -24.813 1.00 75.00 77 LEU A N 1
ATOM 592 C CA . LEU A 1 77 ? 14.027 -5.679 -23.752 1.00 75.00 77 LEU A CA 1
ATOM 593 C C . LEU A 1 77 ? 13.843 -7.143 -24.178 1.00 75.00 77 LEU A C 1
ATOM 595 O O . LEU A 1 77 ? 14.695 -7.972 -23.864 1.00 75.00 77 LEU A O 1
ATOM 599 N N . ALA A 1 78 ? 12.771 -7.457 -24.912 1.00 72.19 78 ALA A N 1
ATOM 600 C CA . ALA A 1 78 ? 12.543 -8.794 -25.462 1.00 72.19 78 ALA A CA 1
ATOM 601 C C . ALA A 1 78 ? 13.637 -9.187 -26.472 1.00 72.19 78 ALA A C 1
ATOM 603 O O . ALA A 1 78 ? 14.094 -10.327 -26.489 1.00 72.19 78 ALA A O 1
ATOM 604 N N . GLU A 1 79 ? 14.138 -8.230 -27.257 1.00 78.88 79 GLU A N 1
ATOM 605 C CA . GLU A 1 79 ? 15.277 -8.438 -28.166 1.00 78.88 79 GLU A CA 1
ATOM 606 C C . GLU A 1 79 ? 16.605 -8.718 -27.437 1.00 78.88 79 GLU A C 1
ATOM 608 O O . GLU A 1 79 ? 17.554 -9.227 -28.048 1.00 78.88 79 GLU A O 1
ATOM 613 N N . CYS A 1 80 ? 16.663 -8.408 -26.140 1.00 78.81 80 CYS A N 1
ATOM 614 C CA . CYS A 1 80 ? 17.806 -8.586 -25.250 1.00 78.81 80 CYS A CA 1
ATOM 615 C C . CYS A 1 80 ? 17.737 -9.852 -24.377 1.00 78.81 80 CYS A C 1
ATOM 617 O O . CYS A 1 80 ? 18.647 -10.084 -23.572 1.00 78.81 80 CYS A O 1
ATOM 619 N N . GLU A 1 81 ? 16.695 -10.681 -24.510 1.00 72.56 81 GLU A N 1
ATOM 620 C CA . GLU A 1 81 ? 16.616 -11.959 -23.798 1.00 72.56 81 GLU A CA 1
ATOM 621 C C . GLU A 1 81 ? 17.739 -12.911 -24.248 1.00 72.56 81 GLU A C 1
ATOM 623 O O . GLU A 1 81 ? 17.893 -13.216 -25.430 1.00 72.56 81 GLU A O 1
ATOM 628 N N . GLY A 1 82 ? 18.550 -13.374 -23.289 1.00 73.62 82 GLY A N 1
ATOM 629 C CA . GLY A 1 82 ? 19.653 -14.314 -23.529 1.00 73.62 82 GLY A CA 1
ATOM 630 C C . GLY A 1 82 ? 20.930 -13.704 -24.119 1.00 73.62 82 GLY A C 1
ATOM 631 O O . GLY A 1 82 ? 21.828 -14.453 -24.498 1.00 73.62 82 GLY A O 1
ATOM 632 N N . LYS A 1 83 ? 21.029 -12.371 -24.204 1.00 82.19 83 LYS A N 1
ATOM 633 C CA . LYS A 1 83 ? 22.226 -11.664 -24.684 1.00 82.19 83 LYS A CA 1
ATOM 634 C C . LYS A 1 83 ? 22.905 -10.915 -23.543 1.00 82.19 83 LYS A C 1
ATOM 636 O O . LYS A 1 83 ? 22.268 -10.082 -22.910 1.00 82.19 83 LYS A O 1
ATOM 641 N N . ASP A 1 84 ? 24.197 -11.134 -23.343 1.00 73.81 84 ASP A N 1
ATOM 642 C CA . ASP A 1 84 ? 25.012 -10.317 -22.439 1.00 73.81 84 ASP A CA 1
ATOM 643 C C . ASP A 1 84 ? 25.821 -9.316 -23.267 1.00 73.81 84 ASP A C 1
ATOM 645 O O . ASP A 1 84 ? 26.910 -9.618 -23.756 1.00 73.81 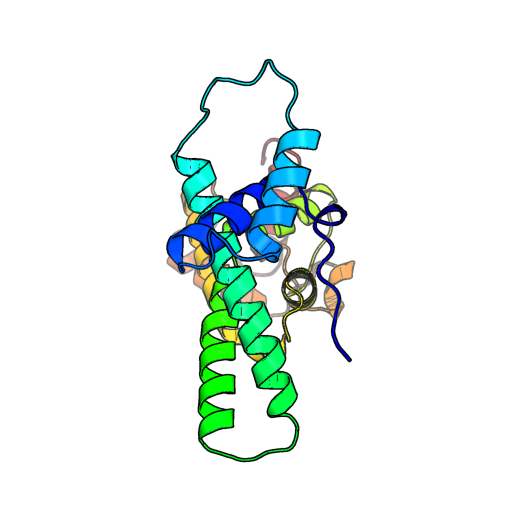84 ASP A O 1
ATOM 649 N N . SER A 1 85 ? 25.240 -8.134 -23.486 1.00 85.25 85 SER A N 1
ATOM 650 C CA . SER A 1 85 ? 25.899 -7.002 -24.140 1.00 85.25 85 SER A CA 1
ATOM 651 C C . SER A 1 85 ? 25.662 -5.703 -23.356 1.00 85.25 85 SER A C 1
ATOM 653 O O . SER A 1 85 ? 24.594 -5.551 -22.757 1.00 85.25 85 SER A O 1
ATOM 655 N N . PRO A 1 86 ? 26.604 -4.738 -23.406 1.00 81.62 86 PRO A N 1
ATOM 656 C CA . PRO A 1 86 ? 26.470 -3.453 -22.710 1.00 81.62 86 PRO A CA 1
ATOM 657 C C . PRO A 1 86 ? 25.206 -2.674 -23.106 1.00 81.62 86 PRO A C 1
ATOM 659 O O . PRO A 1 86 ? 24.562 -2.051 -22.273 1.00 81.62 86 PRO A O 1
ATOM 662 N N . GLU A 1 87 ? 24.798 -2.768 -24.372 1.00 77.56 87 GLU A N 1
ATOM 663 C CA . GLU A 1 87 ? 23.575 -2.139 -24.891 1.00 77.56 87 GLU A CA 1
ATOM 664 C C . GLU A 1 87 ? 22.310 -2.746 -24.264 1.00 77.56 87 GLU A C 1
ATOM 666 O O . GLU A 1 87 ? 21.341 -2.042 -23.981 1.00 77.56 87 GLU A O 1
ATOM 671 N N . CYS A 1 88 ? 22.313 -4.057 -24.009 1.00 76.75 88 CYS A N 1
ATOM 672 C CA . CYS A 1 88 ? 21.214 -4.725 -23.324 1.00 76.75 88 CYS A CA 1
ATOM 673 C C . CYS A 1 88 ? 21.190 -4.425 -21.823 1.00 76.75 88 CYS A C 1
ATOM 675 O O . CYS A 1 88 ? 20.106 -4.397 -21.240 1.00 76.75 88 CYS A O 1
ATOM 677 N N . ASP A 1 89 ? 22.342 -4.159 -21.207 1.00 73.44 89 ASP A N 1
ATOM 678 C CA . ASP A 1 89 ? 22.416 -3.657 -19.833 1.00 73.44 89 ASP A CA 1
ATOM 679 C C . ASP A 1 89 ? 21.844 -2.240 -19.727 1.00 73.44 89 ASP A C 1
ATOM 681 O O . ASP A 1 89 ? 21.000 -1.988 -18.869 1.00 73.44 89 ASP A O 1
ATOM 685 N N . GLU A 1 90 ? 22.180 -1.345 -20.658 1.00 73.56 90 GLU A N 1
ATOM 686 C CA . GLU A 1 90 ? 21.603 0.004 -20.714 1.00 73.56 90 GLU A CA 1
ATOM 687 C C . GLU A 1 90 ? 20.081 -0.019 -20.916 1.00 73.56 90 GLU A C 1
ATOM 689 O O . GLU A 1 90 ? 19.361 0.707 -20.231 1.00 73.56 90 GLU A O 1
ATOM 694 N N . ILE A 1 91 ? 19.568 -0.890 -21.794 1.00 77.19 91 ILE A N 1
ATOM 695 C CA . ILE A 1 91 ? 18.120 -1.066 -22.010 1.00 77.19 91 ILE A CA 1
ATOM 696 C C . ILE A 1 91 ? 17.442 -1.650 -20.765 1.00 77.19 91 ILE A C 1
ATOM 698 O O . ILE A 1 91 ? 16.331 -1.240 -20.428 1.00 77.19 91 ILE A O 1
ATOM 702 N N . ARG A 1 92 ? 18.079 -2.590 -20.053 1.00 70.56 92 ARG A N 1
ATOM 703 C CA . ARG A 1 92 ? 17.559 -3.116 -18.776 1.00 70.56 92 ARG A CA 1
ATOM 704 C C . ARG A 1 92 ? 17.508 -2.033 -17.712 1.00 70.56 92 ARG A C 1
ATOM 706 O O . ARG A 1 92 ? 16.500 -1.939 -17.015 1.00 70.56 92 ARG A O 1
ATOM 713 N N . ASP A 1 93 ? 18.554 -1.228 -17.604 1.00 68.69 93 ASP A N 1
ATOM 714 C CA . ASP A 1 93 ? 18.653 -0.120 -16.660 1.00 68.69 93 ASP A CA 1
ATOM 715 C C . ASP A 1 93 ? 17.630 0.979 -16.969 1.00 68.69 93 ASP A C 1
ATOM 717 O O . ASP A 1 93 ? 16.945 1.472 -16.073 1.00 68.69 93 ASP A O 1
ATOM 721 N N . GLU A 1 94 ? 17.483 1.357 -18.240 1.00 68.50 94 GLU A N 1
ATOM 722 C CA . GLU A 1 94 ? 16.487 2.325 -18.702 1.00 68.50 94 GLU A CA 1
ATOM 723 C C . GLU A 1 94 ? 15.065 1.793 -18.495 1.00 68.50 94 GLU A C 1
ATOM 725 O O . GLU A 1 94 ? 14.201 2.520 -17.993 1.00 68.50 94 GLU A O 1
ATOM 730 N N . PHE A 1 95 ? 14.830 0.508 -18.778 1.00 65.31 95 PHE A N 1
ATOM 731 C CA . PHE A 1 95 ? 13.565 -0.149 -18.477 1.00 65.31 95 PHE A CA 1
ATOM 732 C C . PHE A 1 95 ? 13.290 -0.142 -16.972 1.00 65.31 95 PHE A C 1
ATOM 734 O O . PHE A 1 95 ? 12.197 0.231 -16.580 1.00 65.31 95 PHE A O 1
ATOM 741 N N . GLN A 1 96 ? 14.265 -0.456 -16.113 1.00 62.19 96 GLN A N 1
ATOM 742 C CA . GLN A 1 96 ? 14.102 -0.417 -14.653 1.00 62.19 96 GLN A CA 1
ATOM 743 C C . GLN A 1 96 ? 13.792 0.989 -14.126 1.00 62.19 96 GLN A C 1
ATOM 745 O O . GLN A 1 96 ? 12.883 1.155 -13.312 1.00 62.19 96 GLN A O 1
ATOM 750 N N . ARG A 1 97 ? 14.499 2.016 -14.614 1.00 63.56 97 ARG A N 1
ATOM 751 C CA . ARG A 1 97 ? 14.218 3.422 -14.271 1.00 63.56 97 ARG A CA 1
ATOM 752 C C . ARG A 1 97 ? 12.810 3.838 -14.713 1.00 63.56 97 ARG A C 1
ATOM 754 O O . ARG A 1 97 ? 12.137 4.565 -13.986 1.00 63.56 97 ARG A O 1
ATOM 761 N N . SER A 1 98 ? 12.358 3.343 -15.864 1.00 60.38 98 SER A N 1
ATOM 762 C CA . SER A 1 98 ? 11.028 3.621 -16.422 1.00 60.38 98 SER A CA 1
ATOM 763 C C . SER A 1 98 ? 9.908 2.775 -15.800 1.00 60.38 98 SER A C 1
ATOM 765 O O . SER A 1 98 ? 8.762 3.200 -15.781 1.00 60.38 98 SER A O 1
ATOM 767 N N . ASP A 1 99 ? 10.196 1.586 -15.269 1.00 57.66 99 ASP A N 1
ATOM 768 C CA . ASP A 1 99 ? 9.193 0.712 -14.641 1.00 57.66 99 ASP A CA 1
ATOM 769 C C . ASP A 1 99 ? 8.805 1.240 -13.245 1.00 57.66 99 ASP A C 1
ATOM 771 O O . ASP A 1 99 ? 7.656 1.119 -12.823 1.00 57.66 99 ASP A O 1
ATOM 775 N N . HIS A 1 100 ? 9.732 1.917 -12.553 1.00 54.19 100 HIS A N 1
ATOM 776 C CA . HIS A 1 100 ? 9.464 2.590 -11.275 1.00 54.19 100 HIS A CA 1
ATOM 777 C C . HIS A 1 100 ? 8.581 3.840 -11.419 1.00 54.19 100 HIS A C 1
ATOM 779 O O . HIS A 1 100 ? 7.844 4.162 -10.490 1.00 54.19 100 HIS A O 1
ATOM 785 N N . SER A 1 101 ? 8.597 4.520 -12.573 1.00 60.25 101 SER A N 1
ATOM 786 C CA . SER A 1 101 ? 7.738 5.691 -12.821 1.00 60.25 101 SER A CA 1
ATOM 787 C C . SER A 1 101 ? 6.267 5.330 -13.070 1.00 60.25 101 SER A C 1
ATOM 789 O O . SER A 1 101 ? 5.421 6.220 -13.127 1.00 60.25 101 SER A O 1
ATOM 791 N N . ARG A 1 102 ? 5.941 4.031 -13.183 1.00 63.31 102 ARG A N 1
ATOM 792 C CA . ARG A 1 102 ? 4.562 3.529 -13.319 1.00 63.31 102 ARG A CA 1
ATOM 793 C C . ARG A 1 102 ? 3.821 3.418 -11.993 1.00 63.31 102 ARG A C 1
ATOM 795 O O . ARG A 1 102 ? 2.603 3.273 -12.005 1.00 63.31 102 ARG A O 1
ATOM 802 N N . ILE A 1 103 ? 4.535 3.420 -10.868 1.00 73.00 103 ILE A N 1
ATOM 803 C CA . ILE A 1 103 ? 3.909 3.269 -9.560 1.00 73.00 103 ILE A CA 1
ATOM 804 C C . ILE A 1 103 ? 3.415 4.643 -9.109 1.00 73.00 103 ILE A C 1
ATOM 806 O O . ILE A 1 103 ? 4.179 5.457 -8.596 1.00 73.00 103 ILE A O 1
ATOM 810 N N . ASN A 1 104 ? 2.129 4.896 -9.330 1.00 82.69 104 ASN A N 1
ATOM 811 C CA . ASN A 1 104 ? 1.482 6.126 -8.904 1.00 82.69 104 ASN A CA 1
ATOM 812 C C . ASN A 1 104 ? 0.997 5.991 -7.441 1.00 82.69 104 ASN A C 1
ATOM 814 O O . ASN A 1 104 ? 0.196 5.095 -7.155 1.00 82.69 104 ASN A O 1
ATOM 818 N N . PRO A 1 105 ? 1.437 6.867 -6.515 1.00 86.62 105 PRO A N 1
ATOM 819 C CA . PRO A 1 105 ? 1.009 6.832 -5.115 1.00 86.62 105 PRO A CA 1
ATOM 820 C C . PRO A 1 105 ? -0.512 6.920 -4.925 1.00 86.62 105 PRO A C 1
ATOM 822 O O . PRO A 1 105 ? -1.066 6.220 -4.075 1.00 86.62 105 PRO A O 1
ATOM 825 N N . ASP A 1 106 ? -1.195 7.725 -5.745 1.00 86.94 106 ASP A N 1
ATOM 826 C CA . ASP A 1 106 ? -2.649 7.905 -5.670 1.00 86.94 106 ASP A CA 1
ATOM 827 C C . ASP A 1 106 ? -3.393 6.625 -6.067 1.00 86.94 106 ASP A C 1
ATOM 829 O O . ASP A 1 106 ? -4.380 6.239 -5.440 1.00 86.94 106 ASP A O 1
ATOM 833 N N . GLU A 1 107 ? -2.899 5.927 -7.090 1.00 88.06 107 GLU A N 1
ATOM 834 C CA . GLU A 1 107 ? -3.476 4.658 -7.536 1.00 88.06 107 GLU A CA 1
ATOM 835 C C . GLU A 1 107 ? -3.244 3.541 -6.511 1.00 88.06 107 GLU A C 1
ATOM 837 O O . GLU A 1 107 ? -4.157 2.751 -6.261 1.00 88.06 107 GLU A O 1
ATOM 842 N N . ILE A 1 108 ? -2.075 3.504 -5.852 1.00 92.50 108 ILE A N 1
ATOM 843 C CA . ILE A 1 108 ? -1.844 2.594 -4.720 1.00 92.50 108 ILE A CA 1
ATOM 844 C C . ILE A 1 108 ? -2.854 2.876 -3.612 1.00 92.50 108 ILE A C 1
ATOM 846 O O . ILE A 1 108 ? -3.454 1.943 -3.074 1.00 92.50 108 ILE A O 1
ATOM 850 N N . LEU A 1 109 ? -3.037 4.144 -3.245 1.00 92.88 109 LEU A N 1
ATOM 851 C CA . LEU A 1 109 ? -3.951 4.506 -2.172 1.00 92.88 109 LEU A CA 1
ATOM 852 C C . LEU A 1 109 ? -5.391 4.102 -2.505 1.00 92.88 109 LEU A C 1
ATOM 854 O O . LEU A 1 109 ? -6.080 3.544 -1.650 1.00 92.88 109 LEU A O 1
ATOM 858 N N . GLU A 1 110 ? -5.840 4.322 -3.740 1.00 92.44 110 GLU A N 1
ATOM 859 C CA . GLU A 1 110 ? -7.165 3.886 -4.187 1.00 92.44 110 GLU A CA 1
ATOM 860 C C . GLU A 1 110 ? -7.289 2.354 -4.237 1.00 92.44 110 GLU A C 1
ATOM 862 O O . GLU A 1 110 ? -8.322 1.813 -3.828 1.00 92.44 110 GLU A O 1
ATOM 867 N N . LEU A 1 111 ? -6.232 1.629 -4.623 1.00 94.06 111 LEU A N 1
ATOM 868 C CA . LEU A 1 111 ? -6.190 0.168 -4.533 1.00 94.06 111 LEU A CA 1
ATOM 869 C C . LEU A 1 111 ? -6.349 -0.300 -3.080 1.00 94.06 111 LEU A C 1
ATOM 871 O O . LEU A 1 111 ? -7.249 -1.092 -2.793 1.00 94.06 111 LEU A O 1
ATOM 875 N N . ILE A 1 112 ? -5.540 0.220 -2.153 1.00 96.00 112 ILE A N 1
ATOM 876 C CA . ILE A 1 112 ? -5.625 -0.087 -0.716 1.00 96.00 112 ILE A CA 1
ATOM 877 C C . ILE A 1 112 ? -7.036 0.218 -0.204 1.00 96.00 112 ILE A C 1
ATOM 879 O O . ILE A 1 112 ? -7.665 -0.613 0.453 1.00 96.00 112 ILE A O 1
ATOM 883 N N . ARG A 1 113 ? -7.582 1.384 -0.555 1.00 95.00 113 ARG A N 1
ATOM 884 C CA . ARG A 1 113 ? -8.927 1.802 -0.155 1.00 95.00 113 ARG A CA 1
ATOM 885 C C . ARG A 1 113 ? -10.010 0.869 -0.696 1.00 95.00 113 ARG A C 1
ATOM 887 O O . ARG A 1 113 ? -10.981 0.605 0.010 1.00 95.00 113 ARG A O 1
ATOM 894 N N . SER A 1 114 ? -9.865 0.358 -1.918 1.00 95.31 114 SER A N 1
ATOM 895 C CA . SER A 1 114 ? -10.816 -0.593 -2.504 1.00 95.31 114 SER A CA 1
ATOM 896 C C . SER A 1 114 ? -10.859 -1.918 -1.731 1.00 95.31 114 SER A C 1
ATOM 898 O O . SER A 1 114 ? -11.944 -2.438 -1.479 1.00 95.31 114 SER A O 1
ATOM 900 N N . TYR A 1 115 ? -9.708 -2.415 -1.267 1.00 96.25 115 TYR A N 1
ATOM 901 C CA . TYR A 1 115 ? -9.625 -3.592 -0.396 1.00 96.25 115 TYR A CA 1
ATOM 902 C C . TYR A 1 115 ? -10.186 -3.298 0.994 1.00 96.25 115 TYR A C 1
ATOM 904 O O . TYR A 1 115 ? -10.981 -4.079 1.521 1.00 96.25 115 TYR A O 1
ATOM 912 N N . ALA A 1 116 ? -9.850 -2.131 1.545 1.00 96.88 116 ALA A N 1
ATOM 913 C CA . ALA A 1 116 ? -10.325 -1.695 2.847 1.00 96.88 116 ALA A CA 1
ATOM 914 C C . ALA A 1 116 ? -11.859 -1.583 2.904 1.00 96.88 116 ALA A C 1
ATOM 916 O O . ALA A 1 116 ? -12.475 -2.037 3.866 1.00 96.88 116 ALA A O 1
ATOM 917 N N . LYS A 1 117 ? -12.495 -1.065 1.842 1.00 95.75 117 LYS A N 1
ATOM 918 C CA . LYS A 1 117 ? -13.964 -1.023 1.699 1.00 95.75 117 LYS A CA 1
ATOM 919 C C . LYS A 1 117 ? -14.613 -2.403 1.776 1.00 95.75 117 LYS A C 1
ATOM 921 O O . LYS A 1 117 ? -15.748 -2.516 2.224 1.00 95.75 117 LYS A O 1
ATOM 926 N N . LEU A 1 118 ? -13.904 -3.435 1.325 1.00 95.94 118 LEU A N 1
ATOM 927 C CA . LEU A 1 118 ? -14.364 -4.821 1.348 1.00 95.94 118 LEU A CA 1
ATOM 928 C C . LEU A 1 118 ? -14.004 -5.549 2.653 1.00 95.94 118 LEU A C 1
ATOM 930 O O . LEU A 1 118 ? -14.291 -6.739 2.759 1.00 95.94 118 LEU A O 1
ATOM 934 N N . GLY A 1 119 ? -13.350 -4.880 3.611 1.00 95.25 119 GLY A N 1
ATOM 935 C CA . GLY A 1 119 ? -12.831 -5.512 4.827 1.00 95.25 119 GLY A CA 1
ATOM 936 C C . GLY A 1 119 ? -11.757 -6.563 4.537 1.00 95.25 119 GLY A C 1
ATOM 937 O O . GLY A 1 119 ? -11.662 -7.564 5.244 1.00 95.25 119 GLY A O 1
ATOM 938 N N . LYS A 1 120 ? -10.996 -6.388 3.449 1.00 96.75 120 LYS A N 1
ATOM 939 C CA . LYS A 1 120 ? -9.971 -7.336 3.005 1.00 96.75 120 LYS A CA 1
ATOM 940 C C . LYS A 1 120 ? -8.576 -6.778 3.231 1.00 96.75 120 LYS A C 1
ATOM 942 O O . LYS A 1 120 ? -8.325 -5.594 3.018 1.00 96.75 120 LYS A O 1
ATOM 947 N N . TYR A 1 121 ? -7.664 -7.671 3.590 1.00 97.25 121 TYR A N 1
ATOM 948 C CA . TYR A 1 121 ? -6.234 -7.401 3.589 1.00 97.25 121 TYR A CA 1
ATOM 949 C C . TYR A 1 121 ? -5.647 -7.644 2.199 1.00 97.25 121 TYR A C 1
ATOM 951 O O . TYR A 1 121 ? -6.207 -8.391 1.393 1.00 97.25 121 TYR A O 1
ATOM 959 N N . LEU A 1 122 ? -4.496 -7.036 1.948 1.00 96.06 122 LEU A N 1
ATOM 960 C CA . LEU A 1 122 ? -3.684 -7.271 0.761 1.00 96.06 122 LEU A CA 1
ATOM 961 C C . LEU A 1 122 ? -2.238 -7.531 1.174 1.00 96.06 122 LEU A C 1
ATOM 963 O O . LEU A 1 122 ? -1.839 -7.222 2.290 1.00 96.06 122 LEU A O 1
ATOM 967 N N . CYS A 1 123 ? -1.437 -8.088 0.280 1.00 94.31 123 CYS A N 1
ATOM 968 C CA . CYS A 1 123 ? 0.004 -8.197 0.449 1.00 94.31 123 CYS A CA 1
ATOM 969 C C . CYS A 1 123 ? 0.738 -7.403 -0.632 1.00 94.31 123 CYS A C 1
ATOM 971 O O . CYS A 1 123 ? 0.166 -7.011 -1.648 1.00 94.31 123 CYS A O 1
ATOM 973 N N . TYR A 1 124 ? 2.045 -7.209 -0.453 1.00 90.88 124 TYR A N 1
ATOM 974 C CA . TYR A 1 124 ? 2.875 -6.525 -1.450 1.00 90.88 124 TYR A CA 1
ATOM 975 C C . TYR A 1 124 ? 2.754 -7.128 -2.854 1.00 90.88 124 TYR A C 1
ATOM 977 O O . TYR A 1 124 ? 2.820 -6.396 -3.838 1.00 90.88 124 TYR A O 1
ATOM 985 N N . LYS A 1 125 ? 2.556 -8.451 -2.953 1.00 88.38 125 LYS A N 1
ATOM 986 C CA . LYS A 1 125 ? 2.390 -9.113 -4.248 1.00 88.38 125 LYS A CA 1
ATOM 987 C C . LYS A 1 125 ? 1.137 -8.620 -4.972 1.00 88.38 125 LYS A C 1
ATOM 989 O O . LYS A 1 125 ? 1.207 -8.410 -6.174 1.00 88.38 125 LYS A O 1
ATOM 994 N N . ASP A 1 126 ? 0.037 -8.391 -4.259 1.00 89.75 126 ASP A N 1
ATOM 995 C CA . ASP A 1 126 ? -1.217 -7.925 -4.862 1.00 89.75 126 ASP A CA 1
ATOM 996 C C . ASP A 1 126 ? -1.044 -6.528 -5.475 1.00 89.75 126 ASP A C 1
ATOM 998 O O . ASP A 1 126 ? -1.554 -6.254 -6.560 1.00 89.75 126 ASP A O 1
ATOM 1002 N N . ILE A 1 127 ? -0.242 -5.674 -4.828 1.00 90.88 127 ILE A N 1
ATOM 1003 C CA . ILE A 1 127 ? 0.128 -4.357 -5.361 1.00 90.88 127 ILE A CA 1
ATOM 1004 C C . ILE A 1 127 ? 0.981 -4.526 -6.616 1.00 90.88 127 ILE A C 1
ATOM 1006 O O . ILE A 1 127 ? 0.684 -3.944 -7.652 1.00 90.88 127 ILE A O 1
ATOM 1010 N N . THR A 1 128 ? 2.027 -5.352 -6.574 1.00 88.00 128 THR A N 1
ATOM 1011 C CA . THR A 1 128 ? 2.886 -5.534 -7.752 1.00 88.00 128 THR A CA 1
ATOM 1012 C C . THR A 1 128 ? 2.155 -6.192 -8.919 1.00 88.00 128 THR A C 1
ATOM 1014 O O . THR A 1 128 ? 2.365 -5.797 -10.064 1.00 88.00 128 THR A O 1
ATOM 1017 N N . ASP A 1 129 ? 1.251 -7.134 -8.641 1.00 84.50 129 ASP A N 1
ATOM 1018 C CA . ASP A 1 129 ? 0.413 -7.788 -9.645 1.00 84.50 129 ASP A CA 1
ATOM 1019 C C . ASP A 1 129 ? -0.533 -6.781 -10.312 1.00 84.50 129 ASP A C 1
ATOM 1021 O O . ASP A 1 129 ? -0.695 -6.827 -11.531 1.00 84.50 129 ASP A O 1
ATOM 1025 N N . HIS A 1 130 ? -1.094 -5.832 -9.548 1.00 84.12 130 HIS A N 1
ATOM 1026 C CA . HIS A 1 130 ? -1.945 -4.760 -10.077 1.00 84.12 130 HIS A CA 1
ATOM 1027 C C . HIS A 1 130 ? -1.240 -3.942 -11.171 1.00 84.12 130 HIS A C 1
ATOM 1029 O O . HIS A 1 130 ? -1.837 -3.633 -12.200 1.00 84.12 130 HIS A O 1
ATOM 1035 N N . TYR A 1 131 ? 0.054 -3.664 -10.996 1.00 77.94 131 TYR A N 1
ATOM 1036 C CA . TYR A 1 131 ? 0.866 -2.932 -11.976 1.00 77.94 131 TYR A CA 1
ATOM 1037 C C . TYR A 1 131 ? 1.522 -3.827 -13.046 1.00 77.94 131 TYR A C 1
ATOM 1039 O O . TYR A 1 131 ? 2.172 -3.328 -13.978 1.00 77.94 131 TYR A O 1
ATOM 1047 N N . GLY A 1 132 ? 1.365 -5.152 -12.938 1.00 76.94 132 GLY A N 1
ATOM 1048 C CA . GLY A 1 132 ? 2.059 -6.129 -13.778 1.00 76.94 132 GLY A CA 1
ATOM 1049 C C . GLY A 1 132 ? 3.579 -6.098 -13.591 1.00 76.94 132 GLY A C 1
ATOM 1050 O O . GLY A 1 132 ? 4.322 -6.298 -14.555 1.00 76.94 132 GLY A O 1
ATOM 1051 N N . LEU A 1 133 ? 4.030 -5.785 -12.375 1.00 79.31 133 LEU A N 1
ATOM 1052 C CA . LEU A 1 133 ? 5.432 -5.639 -11.996 1.00 79.31 133 LEU A CA 1
ATOM 1053 C C . LEU A 1 133 ? 5.947 -6.904 -11.320 1.00 79.31 133 LEU A C 1
ATOM 1055 O O . LEU A 1 133 ? 5.225 -7.624 -10.629 1.00 79.31 133 LEU A O 1
ATOM 1059 N N . ARG A 1 134 ? 7.246 -7.154 -11.473 1.00 76.50 134 ARG A N 1
ATOM 1060 C CA . ARG A 1 134 ? 7.904 -8.251 -10.769 1.00 76.50 134 ARG A CA 1
ATOM 1061 C C . ARG A 1 134 ? 8.299 -7.828 -9.353 1.00 76.50 134 ARG A C 1
ATOM 1063 O O . ARG A 1 134 ? 9.101 -6.912 -9.180 1.00 76.50 134 ARG A O 1
ATOM 1070 N N . PHE A 1 135 ? 7.775 -8.529 -8.346 1.00 78.19 135 PHE A N 1
ATOM 1071 C CA . PHE A 1 135 ? 7.991 -8.211 -6.929 1.00 78.19 135 PHE A CA 1
ATOM 1072 C C . PHE A 1 135 ? 9.469 -8.141 -6.515 1.00 78.19 135 PHE A C 1
ATOM 1074 O O . PHE A 1 135 ? 9.856 -7.233 -5.785 1.00 78.19 135 PHE A O 1
ATOM 1081 N N . ASP A 1 136 ? 10.304 -9.058 -7.007 1.00 77.75 136 ASP A N 1
ATOM 1082 C CA . ASP A 1 136 ? 11.744 -9.105 -6.718 1.00 77.75 1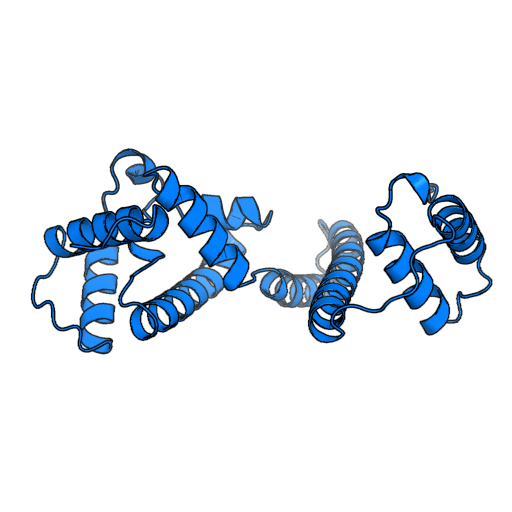36 ASP A CA 1
ATOM 1083 C C . ASP A 1 136 ? 12.487 -7.832 -7.145 1.00 77.75 136 ASP A C 1
ATOM 1085 O O . ASP A 1 136 ? 13.485 -7.472 -6.527 1.00 77.75 136 ASP A O 1
ATOM 1089 N N . ARG A 1 137 ? 11.976 -7.124 -8.156 1.00 73.88 137 ARG A N 1
ATOM 1090 C CA . ARG A 1 137 ? 12.588 -5.898 -8.681 1.00 73.88 137 ARG A CA 1
ATOM 1091 C C . ARG A 1 137 ? 12.107 -4.635 -7.978 1.00 73.88 137 ARG A C 1
ATOM 1093 O O . ARG A 1 137 ? 12.882 -3.701 -7.817 1.00 73.88 137 ARG A O 1
ATOM 1100 N N . VAL A 1 138 ? 10.851 -4.611 -7.532 1.00 78.19 138 VAL A N 1
ATOM 1101 C CA . VAL A 1 138 ? 10.220 -3.391 -6.998 1.00 78.19 138 VAL A CA 1
ATOM 1102 C C . VAL A 1 138 ? 10.041 -3.400 -5.484 1.00 78.19 138 VAL A C 1
ATOM 1104 O O . VAL A 1 138 ? 9.567 -2.415 -4.931 1.00 78.19 138 VAL A O 1
ATOM 1107 N N . ARG A 1 139 ? 10.451 -4.468 -4.783 1.00 78.94 139 ARG A N 1
ATOM 1108 C CA . ARG A 1 139 ? 10.288 -4.603 -3.325 1.00 78.94 139 ARG A CA 1
ATOM 1109 C C . ARG A 1 139 ? 10.803 -3.391 -2.543 1.00 78.94 139 ARG A C 1
ATOM 1111 O O . ARG A 1 139 ? 10.075 -2.877 -1.700 1.00 78.94 139 ARG A O 1
ATOM 1118 N N . HIS A 1 140 ? 12.043 -2.959 -2.784 1.00 79.00 140 HIS A N 1
ATOM 1119 C CA . HIS A 1 140 ? 12.649 -1.856 -2.026 1.00 79.00 140 HIS A CA 1
ATOM 1120 C C . HIS A 1 140 ? 12.046 -0.486 -2.378 1.00 79.00 140 HIS A C 1
ATOM 1122 O O . HIS A 1 140 ? 11.644 0.217 -1.450 1.00 79.00 140 HIS A O 1
ATOM 1128 N N . PRO A 1 141 ? 11.911 -0.109 -3.668 1.00 81.25 141 PRO A N 1
ATOM 1129 C CA . PRO A 1 141 ? 11.225 1.127 -4.045 1.00 81.25 141 PRO A CA 1
ATOM 1130 C C . PRO A 1 141 ? 9.782 1.189 -3.542 1.00 81.25 141 PRO A C 1
ATOM 1132 O O . PRO A 1 141 ? 9.364 2.215 -3.015 1.00 81.25 141 PRO A O 1
ATOM 1135 N N . LEU A 1 142 ? 9.038 0.083 -3.648 1.00 85.81 142 LEU A N 1
ATOM 1136 C CA . LEU A 1 142 ? 7.651 0.013 -3.201 1.00 85.81 142 LEU A CA 1
ATOM 1137 C C . LEU A 1 142 ? 7.534 0.165 -1.684 1.00 85.81 142 LEU A C 1
ATOM 1139 O O . LEU A 1 142 ? 6.639 0.859 -1.223 1.00 85.81 142 LEU A O 1
ATOM 1143 N N . ALA A 1 143 ? 8.431 -0.447 -0.906 1.00 86.19 143 ALA A N 1
ATOM 1144 C CA . ALA A 1 143 ? 8.440 -0.271 0.545 1.00 86.19 143 ALA A CA 1
ATOM 1145 C C . ALA A 1 143 ? 8.628 1.205 0.930 1.00 86.19 143 ALA A C 1
ATOM 1147 O O . ALA A 1 143 ? 7.828 1.735 1.691 1.00 86.19 143 ALA A O 1
ATOM 1148 N N . LYS A 1 144 ? 9.612 1.884 0.325 1.00 85.62 144 LYS A N 1
ATOM 1149 C CA . LYS A 1 144 ? 9.847 3.313 0.566 1.00 85.62 144 LYS A CA 1
ATOM 1150 C C . LYS A 1 144 ? 8.634 4.166 0.184 1.00 85.62 144 LYS A C 1
ATOM 1152 O O . LYS A 1 144 ? 8.241 5.048 0.938 1.00 85.62 144 LYS A O 1
ATOM 1157 N N . LEU A 1 145 ? 8.028 3.890 -0.968 1.00 88.75 145 LEU A N 1
ATOM 1158 C CA . LEU A 1 145 ? 6.858 4.632 -1.426 1.00 88.75 145 LEU A CA 1
ATOM 1159 C C . LEU A 1 145 ? 5.645 4.424 -0.509 1.00 88.75 145 LEU A C 1
ATOM 1161 O O . LEU A 1 145 ? 4.892 5.358 -0.251 1.00 88.75 145 LEU A O 1
ATOM 1165 N N . LEU A 1 146 ? 5.453 3.210 0.006 1.00 91.25 146 LEU A N 1
ATOM 1166 C CA . LEU A 1 146 ? 4.388 2.923 0.963 1.00 91.25 146 LEU A CA 1
ATOM 1167 C C . LEU A 1 146 ? 4.594 3.657 2.291 1.00 91.25 146 LEU A C 1
ATOM 1169 O O . LEU A 1 146 ? 3.608 4.126 2.856 1.00 91.25 146 LEU A O 1
ATOM 1173 N N . ASP A 1 147 ? 5.837 3.809 2.755 1.00 89.44 147 ASP A N 1
ATOM 1174 C CA . ASP A 1 147 ? 6.144 4.638 3.925 1.00 89.44 147 ASP A CA 1
ATOM 1175 C C . ASP A 1 147 ? 5.764 6.106 3.670 1.00 89.44 147 ASP A C 1
ATOM 1177 O O . ASP A 1 147 ? 5.081 6.717 4.491 1.00 89.44 147 ASP A O 1
ATOM 1181 N N . GLU A 1 148 ? 6.119 6.655 2.502 1.00 89.81 148 GLU A N 1
ATOM 1182 C CA . GLU A 1 148 ? 5.777 8.030 2.106 1.00 89.81 148 GLU A CA 1
ATOM 1183 C C . GLU A 1 148 ? 4.254 8.252 2.048 1.00 89.81 148 GLU A C 1
ATOM 1185 O O . GLU A 1 148 ? 3.745 9.197 2.659 1.00 89.81 148 GLU A O 1
ATOM 1190 N N . ILE A 1 149 ? 3.514 7.341 1.400 1.00 92.25 149 ILE A N 1
ATOM 1191 C CA . ILE A 1 149 ? 2.039 7.356 1.364 1.00 92.25 149 ILE A CA 1
ATOM 1192 C C . ILE A 1 149 ? 1.477 7.318 2.783 1.00 92.25 149 ILE A C 1
ATOM 1194 O O . ILE A 1 149 ? 0.531 8.039 3.108 1.00 92.25 149 ILE A O 1
ATOM 1198 N N . CYS A 1 150 ? 2.042 6.465 3.636 1.00 92.69 150 CYS A N 1
ATOM 1199 C CA . CYS A 1 150 ? 1.565 6.298 4.993 1.00 92.69 150 CYS A CA 1
ATOM 1200 C C . CYS A 1 150 ? 1.735 7.573 5.820 1.00 92.69 150 CYS A C 1
ATOM 1202 O O . CYS A 1 150 ? 0.798 7.997 6.496 1.00 92.69 150 CYS A O 1
ATOM 1204 N N . GLU A 1 151 ? 2.902 8.206 5.744 1.00 91.25 151 GLU A N 1
ATOM 1205 C CA . GLU A 1 151 ? 3.158 9.463 6.440 1.00 91.25 151 GLU A CA 1
ATOM 1206 C C . GLU A 1 151 ? 2.263 10.597 5.939 1.00 91.25 151 GLU A C 1
ATOM 1208 O O . GLU A 1 151 ? 1.750 11.382 6.741 1.00 91.25 151 GLU A O 1
ATOM 1213 N N . GLU A 1 152 ? 2.075 10.708 4.622 1.00 91.56 152 GLU A N 1
ATOM 1214 C CA . GLU A 1 152 ? 1.220 11.738 4.037 1.00 91.56 152 GLU A CA 1
ATOM 1215 C C . GLU A 1 152 ? -0.235 11.571 4.485 1.00 91.56 152 GLU A C 1
ATOM 1217 O O . GLU A 1 152 ? -0.850 12.529 4.965 1.00 91.56 152 GLU A O 1
ATOM 1222 N N . GLN A 1 153 ? -0.781 10.356 4.380 1.00 92.12 153 GLN A N 1
ATOM 1223 C CA . GLN A 1 153 ? -2.156 10.096 4.796 1.00 92.12 153 GLN A CA 1
ATOM 1224 C C . GLN A 1 153 ? -2.330 10.315 6.292 1.00 92.12 153 GLN A C 1
ATOM 1226 O O . GLN A 1 153 ? -3.256 11.023 6.689 1.00 92.12 153 GLN A O 1
ATOM 1231 N N . TYR A 1 154 ? -1.397 9.842 7.118 1.00 91.81 154 TYR A N 1
ATOM 1232 C CA . TYR A 1 154 ? -1.483 10.071 8.551 1.00 91.81 154 TYR A CA 1
ATOM 1233 C C . TYR A 1 154 ? -1.520 11.565 8.898 1.00 91.81 154 TYR A C 1
ATOM 1235 O O . TYR A 1 154 ? -2.371 11.996 9.675 1.00 91.81 154 TYR A O 1
ATOM 1243 N N . ARG A 1 155 ? -0.676 12.395 8.272 1.00 89.88 155 ARG A N 1
ATOM 1244 C CA . ARG A 1 155 ? -0.714 13.854 8.485 1.00 89.88 155 ARG A CA 1
ATOM 1245 C C . ARG A 1 155 ? -2.032 14.486 8.028 1.00 89.88 155 ARG A C 1
ATOM 1247 O O . ARG A 1 155 ? -2.466 15.473 8.615 1.00 89.88 155 ARG A O 1
ATOM 1254 N N . LYS A 1 156 ? -2.659 13.945 6.982 1.00 90.06 156 LYS A N 1
ATOM 1255 C CA . LYS A 1 156 ? -3.880 14.495 6.380 1.00 90.06 156 LYS A CA 1
ATOM 1256 C C . LYS A 1 156 ? -5.153 14.120 7.137 1.00 90.06 156 LYS A C 1
ATOM 1258 O O . LYS A 1 156 ? -6.059 14.942 7.245 1.00 90.06 156 LYS A O 1
ATOM 1263 N N . ASN A 1 157 ? -5.264 12.874 7.582 1.00 90.38 157 ASN A N 1
ATOM 1264 C CA . ASN A 1 157 ? -6.509 12.320 8.122 1.00 90.38 157 ASN A CA 1
ATOM 1265 C C . ASN A 1 157 ? -6.304 11.367 9.311 1.00 90.38 157 ASN A C 1
ATOM 1267 O O . ASN A 1 157 ? -7.277 10.804 9.809 1.00 90.38 157 ASN A O 1
ATOM 1271 N N . GLY A 1 158 ? -5.070 11.197 9.788 1.00 90.12 158 GLY A N 1
ATOM 1272 C CA . GLY A 1 158 ? -4.759 10.348 10.935 1.00 90.12 158 GLY A CA 1
ATOM 1273 C C . GLY A 1 158 ? -4.870 8.849 10.659 1.00 90.12 158 GLY A C 1
ATOM 1274 O O . GLY A 1 158 ? -4.962 8.086 11.621 1.00 90.12 158 GLY A O 1
ATOM 1275 N N . ILE A 1 159 ? -4.898 8.426 9.390 1.00 92.06 159 ILE A N 1
ATOM 1276 C CA . ILE A 1 159 ? -5.037 7.023 8.976 1.00 92.06 159 ILE A CA 1
ATOM 1277 C C . ILE A 1 159 ? -3.690 6.447 8.542 1.00 92.06 159 ILE A C 1
ATOM 1279 O O . ILE A 1 159 ? -2.885 7.139 7.923 1.00 92.06 159 ILE A O 1
ATOM 1283 N N . PHE A 1 160 ? -3.487 5.156 8.817 1.00 94.19 160 PHE A N 1
ATOM 1284 C CA . PHE A 1 160 ? -2.363 4.355 8.327 1.00 94.19 160 PHE A CA 1
ATOM 1285 C C . PHE A 1 160 ? -2.833 3.383 7.229 1.00 94.19 160 PHE A C 1
ATOM 1287 O O . PHE A 1 160 ? -3.255 2.266 7.544 1.00 94.19 160 PHE A O 1
ATOM 1294 N N . PRO A 1 161 ? -2.755 3.749 5.933 1.00 94.00 161 PRO A N 1
ATOM 1295 C CA . PRO A 1 161 ? -3.197 2.889 4.831 1.00 94.00 161 PRO A CA 1
ATOM 1296 C C . PRO A 1 161 ? -2.464 1.548 4.779 1.00 94.00 161 PRO A C 1
ATOM 1298 O O . PRO A 1 161 ? -3.042 0.525 4.420 1.00 94.00 161 PRO A O 1
ATOM 1301 N N . THR A 1 162 ? -1.188 1.536 5.161 1.00 94.94 162 THR A N 1
ATOM 1302 C CA . THR A 1 162 ? -0.341 0.340 5.124 1.00 94.94 162 THR A CA 1
ATOM 1303 C C . THR A 1 162 ? -0.689 -0.677 6.211 1.00 94.94 162 THR A C 1
ATOM 1305 O O . THR A 1 162 ? -0.248 -1.820 6.120 1.00 94.94 162 THR A O 1
ATOM 1308 N N . SER A 1 163 ? -1.520 -0.322 7.201 1.00 96.25 163 SER A N 1
ATOM 1309 C CA . SER A 1 163 ? -1.931 -1.218 8.299 1.00 96.25 163 SER A CA 1
ATOM 1310 C C . SER A 1 163 ? -2.631 -2.497 7.822 1.00 96.25 163 SER A C 1
ATOM 1312 O O . SER A 1 163 ? -2.582 -3.524 8.504 1.00 96.25 163 SER A O 1
ATOM 1314 N N . ILE A 1 164 ? -3.243 -2.462 6.633 1.00 97.19 164 ILE A N 1
ATOM 1315 C CA . ILE A 1 164 ? -3.924 -3.608 6.017 1.00 97.19 164 ILE A CA 1
ATOM 1316 C C . ILE A 1 164 ? -3.062 -4.348 4.979 1.00 97.19 164 ILE A C 1
ATOM 1318 O O . ILE A 1 164 ? -3.533 -5.315 4.374 1.00 97.19 164 ILE A O 1
ATOM 1322 N N . ILE A 1 165 ? -1.811 -3.915 4.776 1.00 96.25 165 ILE A N 1
ATOM 1323 C CA . ILE A 1 165 ? -0.828 -4.595 3.929 1.00 96.25 165 ILE A CA 1
ATOM 1324 C C . ILE A 1 165 ? -0.062 -5.598 4.790 1.00 96.25 165 ILE A C 1
ATOM 1326 O O . ILE A 1 165 ? 0.822 -5.237 5.560 1.00 96.25 165 ILE A O 1
ATOM 1330 N N . VAL A 1 166 ? -0.392 -6.875 4.650 1.00 96.00 166 VAL A N 1
ATOM 1331 C CA . VAL A 1 166 ? 0.110 -7.958 5.500 1.00 96.00 166 VAL A CA 1
ATOM 1332 C C . VAL A 1 166 ? 1.012 -8.915 4.715 1.00 96.00 166 VAL A C 1
ATOM 1334 O O . VAL A 1 166 ? 0.993 -8.942 3.478 1.00 96.00 166 VAL A O 1
ATOM 1337 N N . PRO A 1 167 ? 1.817 -9.751 5.394 1.00 93.94 167 PRO A N 1
ATOM 1338 C CA . PRO A 1 167 ? 2.511 -10.855 4.744 1.00 93.94 167 PRO A CA 1
ATOM 1339 C C . PRO A 1 167 ? 1.542 -11.756 3.976 1.00 93.94 167 PRO A C 1
ATOM 1341 O O . PRO A 1 167 ? 0.443 -12.042 4.444 1.00 93.94 167 PRO A O 1
ATOM 1344 N N . LYS A 1 168 ? 1.982 -12.294 2.832 1.00 92.12 168 LYS A N 1
ATOM 1345 C CA . LYS A 1 168 ? 1.180 -13.217 2.010 1.00 92.12 168 LYS A CA 1
ATOM 1346 C C . LYS A 1 168 ? 0.484 -14.352 2.794 1.00 92.12 168 LYS A C 1
ATOM 1348 O O . LYS A 1 168 ? -0.698 -14.566 2.539 1.00 92.12 168 LYS A O 1
ATOM 1353 N N . PRO A 1 169 ? 1.136 -15.077 3.730 1.00 93.88 169 PRO A N 1
ATOM 1354 C CA . PRO A 1 169 ? 0.451 -16.133 4.488 1.00 93.88 169 PRO A CA 1
ATOM 1355 C C . PRO A 1 169 ? -0.639 -15.606 5.436 1.00 93.88 169 PRO A C 1
ATOM 1357 O O . PRO A 1 169 ? -1.495 -16.375 5.861 1.00 93.88 169 PRO A O 1
ATOM 1360 N N . SER A 1 170 ? -0.638 -14.308 5.737 1.00 95.00 170 SER A N 1
ATOM 1361 C CA . SER A 1 170 ? -1.540 -13.665 6.692 1.00 95.00 170 SER A CA 1
ATOM 1362 C C . SER A 1 170 ? -2.689 -12.897 6.041 1.00 95.00 170 SER A C 1
ATOM 1364 O O . SER A 1 170 ? -3.481 -12.293 6.757 1.00 95.00 170 SER A O 1
ATOM 1366 N N . VAL A 1 171 ? -2.825 -12.908 4.709 1.00 94.62 171 VAL A N 1
ATOM 1367 C CA . VAL A 1 171 ? -3.886 -12.162 3.992 1.00 94.62 171 VAL A CA 1
ATOM 1368 C C . VAL A 1 171 ? -5.288 -12.532 4.497 1.00 94.62 171 VAL A C 1
ATOM 1370 O O . VAL A 1 171 ? -6.167 -11.682 4.564 1.00 94.62 171 VAL A O 1
ATOM 1373 N N . ALA A 1 172 ? -5.502 -13.782 4.914 1.00 93.25 172 ALA A N 1
ATOM 1374 C CA . ALA A 1 172 ? -6.784 -14.212 5.470 1.00 93.25 172 ALA A CA 1
ATOM 1375 C C . ALA A 1 172 ? -7.022 -13.751 6.924 1.00 93.25 172 ALA A C 1
ATOM 1377 O O . ALA A 1 172 ? -8.169 -13.573 7.320 1.00 93.25 172 ALA A O 1
ATOM 1378 N N . SER A 1 173 ? -5.966 -13.586 7.729 1.00 95.00 173 SER A N 1
ATOM 1379 C CA . SER A 1 173 ? -6.056 -13.349 9.182 1.00 95.00 173 SER A CA 1
ATOM 1380 C C . SER A 1 173 ? -5.722 -11.916 9.611 1.00 95.00 173 SER A C 1
ATOM 1382 O O . SER A 1 173 ? -5.962 -11.527 10.760 1.00 95.00 173 SER A O 1
ATOM 1384 N N . GLY A 1 174 ? -5.101 -11.135 8.729 1.00 94.44 174 GLY A N 1
ATOM 1385 C CA . GLY A 1 174 ? -4.604 -9.800 9.037 1.00 94.44 174 GLY A CA 1
ATOM 1386 C C . GLY A 1 174 ? -3.382 -9.769 9.960 1.00 94.44 174 GLY A C 1
ATOM 1387 O O . GLY A 1 174 ? -3.021 -8.702 10.451 1.00 94.44 174 GLY A O 1
ATOM 1388 N N . GLN A 1 175 ? -2.779 -10.922 10.269 1.00 95.38 175 GLN A N 1
ATOM 1389 C CA . GLN A 1 175 ? -1.675 -11.003 11.227 1.00 95.38 175 GLN A CA 1
ATOM 1390 C C . GLN A 1 175 ? -0.386 -10.391 10.671 1.00 95.38 175 GLN A C 1
ATOM 1392 O O . GLN A 1 175 ? 0.062 -10.728 9.574 1.00 95.38 175 GLN A O 1
ATOM 1397 N N . MET A 1 176 ? 0.253 -9.548 11.476 1.00 93.69 176 MET A N 1
ATOM 1398 C CA . MET A 1 176 ? 1.584 -9.017 11.196 1.00 93.69 176 MET A CA 1
ATOM 1399 C C . MET A 1 176 ? 2.655 -9.871 11.880 1.00 93.69 176 MET A C 1
ATOM 1401 O O . MET A 1 176 ? 2.423 -10.447 12.941 1.00 93.69 176 MET A O 1
ATOM 1405 N N . THR A 1 177 ? 3.843 -9.949 11.281 1.00 92.81 177 THR A N 1
ATOM 1406 C CA . THR A 1 177 ? 5.017 -10.518 11.957 1.00 92.81 177 THR A CA 1
ATOM 1407 C C . THR A 1 177 ? 5.580 -9.520 12.963 1.00 92.81 177 THR A C 1
ATOM 1409 O O . THR A 1 177 ? 5.420 -8.314 12.789 1.00 92.81 177 THR A O 1
ATOM 1412 N N . SER A 1 178 ? 6.305 -10.003 13.976 1.00 92.12 178 SER A N 1
ATOM 1413 C CA . SER A 1 178 ? 6.972 -9.154 14.978 1.00 92.12 178 SER A CA 1
ATOM 1414 C C . SER A 1 178 ? 7.830 -8.046 14.362 1.00 92.12 178 SER A C 1
ATOM 1416 O O . SER A 1 178 ? 7.831 -6.925 14.859 1.00 92.12 178 SER A O 1
ATOM 1418 N N . ASP A 1 179 ? 8.517 -8.338 13.257 1.00 89.12 179 ASP A N 1
ATOM 1419 C CA . ASP A 1 179 ? 9.383 -7.369 12.578 1.00 89.12 179 ASP A CA 1
ATOM 1420 C C . ASP A 1 179 ? 8.581 -6.237 11.930 1.00 89.12 179 ASP A C 1
ATOM 1422 O O . ASP A 1 179 ? 8.978 -5.076 11.998 1.00 89.12 179 ASP A O 1
ATOM 1426 N N . ILE A 1 180 ? 7.426 -6.562 11.340 1.00 90.38 180 ILE A N 1
ATOM 1427 C CA . ILE A 1 180 ? 6.522 -5.555 10.776 1.00 90.38 180 ILE A CA 1
ATOM 1428 C C . ILE A 1 180 ? 5.907 -4.730 11.902 1.00 90.38 180 ILE A C 1
ATOM 1430 O O . ILE A 1 180 ? 5.854 -3.509 11.797 1.00 90.38 180 ILE A O 1
ATOM 1434 N N . ILE A 1 181 ? 5.498 -5.382 12.995 1.00 93.38 181 ILE A N 1
ATOM 1435 C CA . ILE A 1 181 ? 4.953 -4.702 14.174 1.00 93.38 181 ILE A CA 1
ATOM 1436 C C . ILE A 1 181 ? 5.949 -3.670 14.709 1.00 93.38 181 ILE A C 1
ATOM 1438 O O . ILE A 1 181 ? 5.584 -2.519 14.929 1.00 93.38 181 ILE A O 1
ATOM 1442 N N . LYS A 1 182 ? 7.220 -4.058 14.842 1.00 92.50 182 LYS A N 1
ATOM 1443 C CA . LYS A 1 182 ? 8.285 -3.152 15.267 1.00 92.50 182 LYS A CA 1
ATOM 1444 C C . LYS A 1 182 ? 8.461 -1.973 14.304 1.00 92.50 182 LYS A C 1
ATOM 1446 O O . LYS A 1 182 ? 8.575 -0.843 14.757 1.00 92.50 182 LYS A O 1
ATOM 1451 N N . GLY A 1 183 ? 8.442 -2.219 12.991 1.00 89.44 183 GLY A N 1
ATOM 1452 C CA . GLY A 1 183 ? 8.529 -1.147 11.994 1.00 89.44 183 GLY A CA 1
ATOM 1453 C C . GLY A 1 183 ? 7.378 -0.139 12.093 1.00 89.44 183 GLY A C 1
ATOM 1454 O O . GLY A 1 183 ? 7.595 1.061 11.939 1.00 89.44 183 GLY A O 1
ATOM 1455 N N . PHE A 1 184 ? 6.170 -0.610 12.412 1.00 91.00 184 PHE A N 1
ATOM 1456 C CA . PHE A 1 184 ? 5.037 0.261 12.723 1.00 91.00 184 PHE A CA 1
ATOM 1457 C C . PHE A 1 184 ? 5.274 1.070 14.001 1.00 91.00 184 PHE A C 1
ATOM 1459 O O . PHE A 1 184 ? 5.108 2.284 13.963 1.00 91.00 184 PHE A O 1
ATOM 1466 N N . ASP A 1 185 ? 5.690 0.437 15.104 1.00 92.06 185 ASP A N 1
ATOM 1467 C CA . ASP A 1 185 ? 5.997 1.132 16.365 1.00 92.06 185 ASP A CA 1
ATOM 1468 C C . ASP A 1 185 ? 7.052 2.241 16.159 1.00 92.06 185 ASP A C 1
ATOM 1470 O O . ASP A 1 185 ? 6.851 3.370 16.610 1.00 92.06 185 ASP A O 1
ATOM 1474 N N . ASP A 1 186 ? 8.111 1.969 15.388 1.00 90.69 186 ASP A N 1
ATOM 1475 C CA . ASP A 1 186 ? 9.139 2.957 15.033 1.00 90.69 186 ASP A CA 1
ATOM 1476 C C . ASP A 1 186 ? 8.554 4.124 14.206 1.00 90.69 186 ASP A C 1
ATOM 1478 O O . ASP A 1 186 ? 8.919 5.290 14.394 1.00 90.69 186 ASP A O 1
ATOM 1482 N N . LEU A 1 187 ? 7.626 3.837 13.285 1.00 88.62 187 LEU A N 1
ATOM 1483 C CA . LEU A 1 187 ? 6.933 4.855 12.493 1.00 88.62 187 LEU A CA 1
ATOM 1484 C C . LEU A 1 187 ? 5.999 5.715 13.358 1.00 88.62 187 LEU A C 1
ATOM 1486 O O . LEU A 1 187 ? 5.970 6.936 13.195 1.00 88.62 187 LEU A O 1
ATOM 1490 N N . PHE A 1 188 ? 5.261 5.112 14.291 1.00 90.00 188 PHE A N 1
ATOM 1491 C CA . PHE A 1 188 ? 4.395 5.845 15.216 1.00 90.00 188 PHE A CA 1
ATOM 1492 C C . PHE A 1 188 ? 5.191 6.785 16.125 1.00 90.00 188 PHE A C 1
ATOM 1494 O O . PHE A 1 188 ? 4.799 7.942 16.302 1.00 90.00 188 PHE A O 1
ATOM 1501 N N . ASP A 1 189 ? 6.332 6.316 16.639 1.00 89.62 189 ASP A N 1
ATOM 1502 C CA . ASP A 1 189 ? 7.248 7.119 17.451 1.00 89.62 189 ASP A CA 1
ATOM 1503 C C . ASP A 1 189 ? 7.777 8.319 16.649 1.00 89.62 189 ASP A C 1
ATOM 1505 O O . ASP A 1 189 ? 7.747 9.457 17.120 1.00 89.62 189 ASP A O 1
ATOM 1509 N N . ARG A 1 190 ? 8.166 8.106 15.385 1.00 89.31 190 ARG A N 1
ATOM 1510 C CA . ARG A 1 190 ? 8.586 9.189 14.476 1.00 89.31 190 ARG A CA 1
ATOM 1511 C C . ARG A 1 190 ? 7.480 10.206 14.187 1.00 89.31 190 ARG A C 1
ATOM 1513 O O . ARG A 1 190 ? 7.776 11.384 13.986 1.00 89.31 190 ARG A O 1
ATOM 1520 N N . LEU A 1 191 ? 6.227 9.762 14.126 1.00 87.12 191 LEU A N 1
ATOM 1521 C CA . LEU A 1 191 ? 5.070 10.606 13.820 1.00 87.12 191 LEU A CA 1
ATOM 1522 C C . LEU A 1 191 ? 4.466 11.291 15.057 1.00 87.12 191 LEU A C 1
ATOM 1524 O O . LEU A 1 191 ? 3.506 12.046 14.901 1.00 87.12 191 LEU A O 1
ATOM 1528 N N . ASN A 1 192 ? 5.026 11.077 16.258 1.00 87.19 192 ASN A N 1
ATOM 1529 C CA . ASN A 1 192 ? 4.544 11.633 17.532 1.00 87.19 192 ASN A CA 1
ATOM 1530 C C . ASN A 1 192 ? 3.032 11.447 17.723 1.00 87.19 192 ASN A C 1
ATOM 1532 O O . ASN A 1 192 ? 2.297 12.368 18.087 1.00 87.19 192 ASN A O 1
ATOM 1536 N N . THR A 1 193 ? 2.545 10.249 17.416 1.00 84.81 193 THR A N 1
ATOM 1537 C CA . THR A 1 193 ? 1.117 9.947 17.499 1.00 84.81 193 THR A CA 1
ATOM 1538 C C . THR A 1 193 ? 0.616 9.995 18.949 1.00 84.81 193 THR A C 1
ATOM 1540 O O . THR A 1 193 ? 1.341 9.561 19.844 1.00 84.81 193 THR A O 1
ATOM 1543 N N . PRO A 1 194 ? -0.623 10.452 19.203 1.00 79.88 194 PRO A N 1
ATOM 1544 C CA . PRO A 1 194 ? -1.153 10.564 20.562 1.00 79.88 194 PRO A CA 1
ATOM 1545 C C . PRO A 1 194 ? -1.425 9.205 21.226 1.00 79.88 194 PRO A C 1
ATOM 1547 O O . PRO A 1 194 ? -1.378 9.114 22.451 1.00 79.88 194 PRO A O 1
ATOM 1550 N N . ASP A 1 195 ? -1.681 8.152 20.442 1.00 81.06 195 ASP A N 1
ATOM 1551 C CA . ASP A 1 195 ? -1.857 6.795 20.963 1.00 81.06 195 ASP A CA 1
ATOM 1552 C C . ASP A 1 195 ? -0.519 6.209 21.452 1.00 81.06 195 ASP A C 1
ATOM 1554 O O . ASP A 1 195 ? 0.448 6.085 20.694 1.00 81.06 195 ASP A O 1
ATOM 1558 N N . GLN A 1 196 ? -0.484 5.854 22.739 1.00 81.69 196 GLN A N 1
ATOM 1559 C CA . GLN A 1 196 ? 0.667 5.270 23.435 1.00 81.69 196 GLN A CA 1
ATOM 1560 C C . GLN A 1 196 ? 0.635 3.735 23.456 1.00 81.69 196 GLN A C 1
ATOM 1562 O O . GLN A 1 196 ? 1.551 3.109 23.997 1.00 81.69 196 GLN A O 1
ATOM 1567 N N . SER A 1 197 ? -0.411 3.110 22.905 1.00 86.88 197 SER A N 1
ATOM 1568 C CA . SER A 1 197 ? -0.449 1.661 22.731 1.00 86.88 197 SER A CA 1
ATOM 1569 C C . SER A 1 197 ? 0.697 1.206 21.814 1.00 86.88 197 SER A C 1
ATOM 1571 O O . SER A 1 197 ? 1.262 1.995 21.055 1.00 86.88 197 SER A O 1
ATOM 1573 N N . ARG A 1 198 ? 1.109 -0.060 21.920 1.00 90.06 198 ARG A N 1
ATOM 1574 C CA . ARG A 1 198 ? 2.197 -0.649 21.119 1.00 90.06 198 ARG A CA 1
ATOM 1575 C C . ARG A 1 198 ? 1.858 -2.080 20.748 1.00 90.06 198 ARG A C 1
ATOM 1577 O O . ARG A 1 198 ? 1.024 -2.717 21.397 1.00 90.06 198 ARG A O 1
ATOM 1584 N N . GLY A 1 199 ? 2.551 -2.603 19.747 1.00 92.75 199 GLY A N 1
ATOM 1585 C CA . GLY A 1 199 ? 2.452 -4.010 19.402 1.00 92.75 199 GLY A CA 1
ATOM 1586 C C . GLY A 1 199 ? 1.178 -4.371 18.632 1.00 92.75 199 GLY A C 1
ATOM 1587 O O . GLY A 1 199 ? 0.595 -3.564 17.907 1.00 92.75 199 GLY A O 1
ATOM 1588 N N . GLU A 1 200 ? 0.739 -5.623 18.774 1.00 92.94 200 GLU A N 1
ATOM 1589 C CA . GLU A 1 200 ? -0.346 -6.169 17.953 1.00 92.94 200 GLU A CA 1
ATOM 1590 C C . GLU A 1 200 ? -1.690 -5.459 18.175 1.00 92.94 200 GLU A C 1
ATOM 1592 O O . GLU A 1 200 ? -2.401 -5.194 17.208 1.00 92.94 200 GLU A O 1
ATOM 1597 N N . SER A 1 201 ? -2.036 -5.104 19.417 1.00 91.62 201 SER A N 1
ATOM 1598 C CA . SER A 1 201 ? -3.313 -4.442 19.729 1.00 91.62 201 SER A CA 1
ATOM 1599 C C . SER A 1 201 ? -3.459 -3.104 19.005 1.00 91.62 201 SER A C 1
ATOM 1601 O O . SER A 1 201 ? -4.510 -2.827 18.429 1.00 91.62 201 SER A O 1
ATOM 1603 N N . ARG A 1 202 ? -2.382 -2.317 18.955 1.00 92.69 202 ARG A N 1
ATOM 1604 C CA . ARG A 1 202 ? -2.334 -1.052 18.222 1.00 92.69 202 ARG A CA 1
ATOM 1605 C C . ARG A 1 202 ? -2.603 -1.249 16.735 1.00 92.69 202 ARG A C 1
ATOM 1607 O O . ARG A 1 202 ? -3.432 -0.565 16.145 1.00 92.69 202 ARG A O 1
ATOM 1614 N N . ILE A 1 203 ? -1.925 -2.214 16.124 1.00 94.00 203 ILE A N 1
ATOM 1615 C CA . ILE A 1 203 ? -2.073 -2.481 14.690 1.00 94.00 203 ILE A CA 1
ATOM 1616 C C . ILE A 1 203 ? -3.476 -2.979 14.368 1.00 94.00 203 ILE A C 1
ATOM 1618 O O . ILE A 1 203 ? -4.037 -2.585 13.350 1.00 94.00 203 ILE A O 1
ATOM 1622 N N . ARG A 1 204 ? -4.082 -3.795 15.238 1.00 94.69 204 ARG A N 1
ATOM 1623 C CA . ARG A 1 204 ? -5.485 -4.199 15.079 1.00 94.69 204 ARG A CA 1
ATOM 1624 C C . ARG A 1 204 ? -6.425 -2.997 15.102 1.00 94.69 204 ARG A C 1
ATOM 1626 O O . ARG A 1 204 ? -7.326 -2.943 14.268 1.00 94.69 204 ARG A O 1
ATOM 1633 N N . ASN A 1 205 ? -6.189 -2.027 15.983 1.00 94.25 205 ASN A N 1
ATOM 1634 C CA . ASN A 1 205 ? -6.970 -0.791 16.006 1.00 94.25 205 ASN A CA 1
ATOM 1635 C C . ASN A 1 205 ? -6.801 -0.012 14.698 1.00 94.25 205 ASN A C 1
ATOM 1637 O O . ASN A 1 205 ? -7.795 0.359 14.084 1.00 94.25 205 ASN A O 1
ATOM 1641 N N . GLU A 1 206 ? -5.573 0.161 14.207 1.00 94.62 206 GLU A N 1
ATOM 1642 C CA . GLU A 1 206 ? -5.336 0.857 12.936 1.00 94.62 206 GLU A CA 1
ATOM 1643 C C . GLU A 1 206 ? -5.941 0.143 11.725 1.00 94.62 206 GLU A C 1
ATOM 1645 O O . GLU A 1 206 ? -6.506 0.794 10.848 1.00 94.62 206 GLU A O 1
ATOM 1650 N N . GLN A 1 207 ? -5.903 -1.191 11.697 1.00 96.44 207 GLN A N 1
ATOM 1651 C CA . GLN A 1 207 ? -6.585 -1.981 10.672 1.00 96.44 207 GLN A CA 1
ATOM 1652 C C . GLN A 1 207 ? -8.089 -1.688 10.661 1.00 96.44 207 GLN A C 1
ATOM 1654 O O . GLN A 1 207 ? -8.663 -1.449 9.598 1.00 96.44 207 GLN A O 1
ATOM 1659 N N . GLN A 1 208 ? -8.725 -1.659 11.837 1.00 95.81 208 GLN A N 1
ATOM 1660 C CA . GLN A 1 208 ? -10.146 -1.328 11.946 1.00 95.81 208 GLN A CA 1
ATOM 1661 C C . GLN A 1 208 ? -10.427 0.122 11.553 1.00 95.81 208 GLN A C 1
ATOM 1663 O O . GLN A 1 208 ? -11.337 0.367 10.764 1.00 95.81 208 GLN A O 1
ATOM 1668 N N . ARG A 1 209 ? -9.608 1.077 12.011 1.00 94.62 209 ARG A N 1
ATOM 1669 C CA . ARG A 1 209 ? -9.718 2.493 11.626 1.00 94.62 209 ARG A CA 1
ATOM 1670 C C . ARG A 1 209 ? -9.625 2.663 10.112 1.00 94.62 209 ARG A C 1
ATOM 1672 O O . ARG A 1 209 ? -10.433 3.388 9.536 1.00 94.62 209 ARG A O 1
ATOM 1679 N N . MET A 1 210 ? -8.708 1.954 9.453 1.00 95.88 210 MET A N 1
ATOM 1680 C CA . MET A 1 210 ? -8.573 1.964 7.997 1.00 95.88 210 MET A CA 1
ATOM 1681 C C . MET A 1 210 ? -9.821 1.402 7.297 1.00 95.88 210 MET A C 1
ATOM 1683 O O . MET A 1 210 ? -10.312 2.001 6.335 1.00 95.88 210 MET A O 1
ATOM 1687 N N . PHE A 1 211 ? -10.373 0.283 7.778 1.00 96.88 211 PHE A N 1
ATOM 1688 C CA . PHE A 1 211 ? -11.606 -0.295 7.230 1.00 96.88 211 PHE A CA 1
ATOM 1689 C C . PHE A 1 211 ? -12.826 0.613 7.419 1.00 96.88 211 PHE A C 1
ATOM 1691 O O . PHE A 1 211 ? -13.617 0.773 6.487 1.00 96.88 211 PHE A O 1
ATOM 1698 N N . SER A 1 212 ? -12.991 1.219 8.595 1.00 95.44 212 SER A N 1
ATOM 1699 C CA . SER A 1 212 ? -14.083 2.160 8.879 1.00 95.44 212 SER A CA 1
ATOM 1700 C C . SER A 1 212 ? -13.958 3.425 8.030 1.00 95.44 212 SER A C 1
ATOM 1702 O O . SER A 1 212 ? -14.896 3.790 7.318 1.00 95.44 212 SER A O 1
ATOM 1704 N N . TRP A 1 213 ? -12.762 4.022 7.982 1.00 94.69 213 TRP A N 1
ATOM 1705 C CA . TRP A 1 213 ? -12.476 5.190 7.148 1.00 94.69 213 TRP A CA 1
ATOM 1706 C C . TRP A 1 213 ? -12.783 4.935 5.668 1.00 94.69 213 TRP A C 1
ATOM 1708 O O . TRP A 1 213 ? -13.422 5.752 5.002 1.00 94.69 213 TRP A O 1
ATOM 1718 N N . ALA A 1 214 ? -12.377 3.777 5.139 1.00 94.75 214 ALA A N 1
ATOM 1719 C CA . ALA A 1 214 ? -12.596 3.445 3.737 1.00 94.75 214 ALA A CA 1
ATOM 1720 C C . ALA A 1 214 ? -14.087 3.310 3.384 1.00 94.75 214 ALA A C 1
ATOM 1722 O O . ALA A 1 214 ? -14.483 3.687 2.274 1.00 94.75 214 ALA A O 1
ATOM 1723 N N . ARG A 1 215 ? -14.903 2.818 4.326 1.00 94.56 215 ARG A N 1
ATOM 1724 C CA . ARG A 1 215 ? -16.366 2.701 4.211 1.00 94.56 215 ARG A CA 1
ATOM 1725 C C . ARG A 1 215 ? -17.104 4.027 4.424 1.00 94.56 215 ARG A C 1
ATOM 1727 O O . ARG A 1 215 ? -18.291 4.104 4.127 1.00 94.56 215 ARG A O 1
ATOM 1734 N N . GLY A 1 216 ? -16.407 5.078 4.859 1.00 89.44 216 GLY A N 1
ATOM 1735 C CA . GLY A 1 216 ? -17.027 6.353 5.222 1.00 89.44 216 GLY A CA 1
ATOM 1736 C C . GLY A 1 216 ? -17.793 6.283 6.544 1.00 89.44 216 GLY A C 1
ATOM 1737 O O . GLY A 1 216 ? -18.646 7.127 6.801 1.00 89.44 216 GLY A O 1
ATOM 1738 N N . GLU A 1 217 ? -17.503 5.274 7.365 1.00 86.06 217 GLU A N 1
ATOM 1739 C CA . GLU A 1 217 ? -17.981 5.184 8.740 1.00 86.06 217 GLU A CA 1
ATOM 1740 C C . GLU A 1 217 ? -17.148 6.156 9.589 1.00 86.06 217 GLU A C 1
ATOM 1742 O O . GLU A 1 217 ? -15.953 6.344 9.334 1.00 86.06 217 GLU A O 1
ATOM 1747 N N . ALA A 1 218 ? -17.771 6.818 10.570 1.00 61.31 218 ALA A N 1
ATOM 1748 C CA . ALA A 1 218 ? -17.020 7.637 11.514 1.00 61.31 218 ALA A CA 1
ATOM 1749 C C . ALA A 1 218 ? -15.971 6.742 12.192 1.00 61.31 218 ALA A C 1
ATOM 1751 O O . ALA A 1 218 ? -16.306 5.675 12.704 1.00 61.31 218 ALA A O 1
ATOM 1752 N N . ALA A 1 219 ? -14.701 7.141 12.123 1.00 54.34 219 ALA A N 1
ATOM 1753 C CA . ALA A 1 219 ? -13.636 6.466 12.849 1.00 54.34 219 ALA A CA 1
ATOM 1754 C C . ALA A 1 219 ? -13.807 6.808 14.336 1.00 54.34 219 ALA A C 1
ATOM 1756 O O . ALA A 1 219 ? -13.318 7.847 14.776 1.00 54.34 219 ALA A O 1
ATOM 1757 N N . GLU A 1 220 ? -14.591 5.999 15.053 1.00 44.22 220 GLU A N 1
ATOM 1758 C CA . GLU A 1 220 ? -14.654 6.009 16.522 1.00 44.22 220 GLU A CA 1
ATOM 1759 C C . GLU A 1 220 ? -13.364 5.454 17.134 1.00 44.22 220 GLU A C 1
ATOM 1761 O O . GLU A 1 220 ? -12.828 4.450 16.602 1.00 44.22 220 GLU A O 1
#

Foldseek 3Di:
DDDDDDLVPDDLLRLVLVLVVCVVVVNCVPPSNVNSVVVNVVPDDPPDPDDDDPPVNVVVSVVSVLVVVLVVLVVVQVVCVPDDDPVNVVSVVVNLVSLLVQDDLVVVLVVLLVCLLVLFAAEPVVSCVVSVHDCVSCVVVVVVSLLVSQLVCCVVPNARSCLRHAPPVCRPPSDHDPVVQVVVVVSCVVSVPPDPDGGDVVSVLRSVLSSCVSNVHPSD

Sequence (220 aa):
MTFAFDPRKLSDDQLLNLSRWLADNGQGDSEKARLVRIELAHRRPASARRPANTTRAAIDASSAAALLSLAVLRERLAECEGKDSPECDEIRDEFQRSDHSRINPDEILELIRSYAKLGKYLCYKDITDHYGLRFDRVRHPLAKLLDEICEEQYRKNGIFPTSIIVPKPSVASGQMTSDIIKGFDDLFDRLNTPDQSRGESRIRNEQQRMFSWARGEAAE

pLDDT: mean 79.08, std 16.69, range [34.19, 97.25]